Protein AF-A0A7X6PK19-F1 (afdb_monomer)

Secondary structure (DSSP, 8-state):
---GGGTT--HHHHH--EE-TTS-EE-S---GGG-EEPBB--TT-TTB-TTSBB--HHHHHHHHHHH-GGGS-HHHHHHHHTTPPPB--HHHHHH-GGGTT-TTPBEEEEEGGGSSEEEEEEGGGG-TTSTHHHHHHHTTHHHHHHHHHHHHHHHHTT-GGGTT-BHHHHHHHHHHHHSGGG----------PPP-

Sequence (196 aa):
MAIDVYRGIPEEEINARRTTSEGKTYTLNHPDELVVDMRYIGEEKSNANSQGWEKSRPNYFKEVYENHPEYFSTKNSMLIESGKSPMVDATFTEHFPQYKGYEGETLVHHHIGKDGQAVAVPQSIHKGHGEIHSVENELGITDNAREFSNNCKGICEKDASFIGKKSSEFKNEQKKRNCKCCRPTRKNGHLKRAVA

Solvent-accessible surface area (backbone atoms only — not comparable to full-atom values): 11137 Å² total; per-residue (Å²): 122,88,61,72,43,54,67,93,50,58,68,68,65,35,61,39,81,44,67,30,100,84,73,49,66,48,56,68,68,67,64,64,86,49,56,42,60,28,28,32,68,41,60,93,38,93,59,29,39,97,57,6,21,47,64,53,58,46,60,53,52,45,53,46,40,75,76,44,52,81,50,43,41,75,70,31,47,54,26,34,77,73,52,42,65,34,55,37,42,72,48,30,32,69,77,40,60,80,51,62,92,43,70,76,29,49,40,37,78,40,47,57,38,59,28,35,39,29,33,71,40,52,40,73,52,61,46,83,80,40,56,54,54,45,52,29,50,75,68,41,23,27,55,47,18,47,56,52,36,53,52,51,49,60,45,30,76,76,39,65,84,50,54,64,36,32,42,64,56,54,52,54,50,53,51,56,72,65,46,76,88,74,67,81,77,79,78,80,80,78,80,79,81,82,87,130

Mean predicted aligned error: 6.57 Å

Structure (mmCIF, N/CA/C/O backbone):
data_AF-A0A7X6PK19-F1
#
_entry.id   AF-A0A7X6PK19-F1
#
loop_
_atom_site.group_PDB
_atom_site.id
_atom_site.type_symbol
_atom_site.label_atom_id
_atom_site.label_alt_id
_atom_site.label_comp_id
_atom_site.label_asym_id
_atom_site.label_entity_id
_atom_site.label_seq_id
_atom_site.pdbx_PDB_ins_code
_atom_site.Cartn_x
_atom_site.Cartn_y
_atom_site.Cartn_z
_atom_site.occupancy
_atom_site.B_iso_or_equiv
_atom_site.auth_seq_id
_atom_site.auth_comp_id
_atom_site.auth_asym_id
_atom_site.auth_atom_id
_atom_site.pdbx_PDB_model_num
ATOM 1 N N . MET A 1 1 ? -8.887 -4.903 -12.340 1.00 54.88 1 MET A N 1
ATOM 2 C CA . MET A 1 1 ? -8.252 -5.119 -11.030 1.00 54.88 1 MET A CA 1
ATOM 3 C C . MET A 1 1 ? -7.293 -3.964 -10.828 1.00 54.88 1 MET A C 1
ATOM 5 O O . MET A 1 1 ? -6.515 -3.730 -11.749 1.00 54.88 1 MET A O 1
ATOM 9 N N . ALA A 1 2 ? -7.410 -3.197 -9.740 1.00 80.88 2 ALA A N 1
ATOM 10 C CA . ALA A 1 2 ? -6.480 -2.093 -9.485 1.00 80.88 2 ALA A CA 1
ATOM 11 C C . ALA A 1 2 ? -5.082 -2.594 -9.097 1.00 80.88 2 ALA A C 1
ATOM 13 O O . ALA A 1 2 ? -4.102 -1.892 -9.321 1.00 80.88 2 ALA A O 1
ATOM 14 N N . ILE A 1 3 ? -4.994 -3.818 -8.566 1.00 92.75 3 ILE A N 1
ATOM 15 C CA . ILE A 1 3 ? -3.749 -4.474 -8.163 1.00 92.75 3 ILE A CA 1
ATOM 16 C C . ILE A 1 3 ? -3.275 -5.410 -9.279 1.00 92.75 3 ILE A C 1
ATOM 18 O O . ILE A 1 3 ? -3.900 -6.426 -9.583 1.00 92.75 3 ILE A O 1
ATOM 22 N N . ASP A 1 4 ? -2.150 -5.072 -9.897 1.00 90.94 4 ASP A N 1
ATOM 23 C CA . ASP A 1 4 ? -1.659 -5.739 -11.105 1.00 90.94 4 ASP A CA 1
ATOM 24 C C . ASP A 1 4 ? -0.999 -7.093 -10.833 1.00 90.94 4 ASP A C 1
ATOM 26 O O . ASP A 1 4 ? -1.019 -7.997 -11.674 1.00 90.94 4 ASP A O 1
ATOM 30 N N . VAL A 1 5 ? -0.382 -7.239 -9.663 1.00 95.00 5 VAL A N 1
ATOM 31 C CA . VAL A 1 5 ? 0.401 -8.430 -9.305 1.00 95.00 5 VAL A CA 1
ATOM 32 C C . VAL A 1 5 ? -0.458 -9.628 -8.908 1.00 95.00 5 VAL A C 1
ATOM 34 O O . VAL A 1 5 ? 0.063 -10.733 -8.774 1.00 95.00 5 VAL A O 1
ATOM 37 N N . TYR A 1 6 ? -1.779 -9.452 -8.839 1.00 96.25 6 TYR A N 1
ATOM 38 C CA . TYR A 1 6 ? -2.751 -10.540 -8.686 1.00 96.25 6 TYR A CA 1
ATOM 39 C C . TYR A 1 6 ? -3.064 -11.262 -10.004 1.00 96.25 6 TYR A C 1
ATOM 41 O O . TYR A 1 6 ? -3.906 -12.157 -10.040 1.00 96.25 6 TYR A O 1
ATOM 49 N N . ARG A 1 7 ? -2.379 -10.922 -11.108 1.00 93.81 7 ARG A N 1
ATOM 50 C CA . ARG A 1 7 ? -2.528 -11.640 -12.381 1.00 93.81 7 ARG A CA 1
ATOM 51 C C . ARG A 1 7 ? -2.321 -13.151 -12.199 1.00 93.81 7 ARG A C 1
ATOM 53 O O . ARG A 1 7 ? -1.295 -13.596 -11.697 1.00 93.81 7 ARG A O 1
ATOM 60 N N . GLY A 1 8 ? -3.300 -13.939 -12.639 1.00 95.19 8 GLY A N 1
ATOM 61 C CA . GLY A 1 8 ? -3.243 -15.401 -12.560 1.00 95.19 8 GLY A CA 1
ATOM 62 C C . GLY A 1 8 ? -3.435 -15.988 -11.158 1.00 95.19 8 GLY A C 1
ATOM 63 O O . GLY A 1 8 ? -3.385 -17.207 -11.031 1.00 95.19 8 GLY A O 1
ATOM 64 N N . ILE A 1 9 ? -3.681 -15.163 -10.134 1.00 96.88 9 ILE A N 1
ATOM 65 C CA . ILE A 1 9 ? -4.027 -15.637 -8.793 1.00 96.88 9 ILE A CA 1
ATOM 66 C C . ILE A 1 9 ? -5.538 -15.893 -8.733 1.00 96.88 9 ILE A C 1
ATOM 68 O O . ILE A 1 9 ? -6.301 -15.015 -9.151 1.00 96.88 9 ILE A O 1
ATOM 72 N N . PRO A 1 10 ? -5.994 -17.061 -8.244 1.00 96.94 10 PRO A N 1
ATOM 73 C CA . PRO A 1 10 ? -7.419 -17.337 -8.106 1.00 96.94 10 PRO A CA 1
ATOM 74 C C . PRO A 1 10 ? -8.110 -16.340 -7.171 1.00 96.94 10 PRO A C 1
ATOM 76 O O . PRO A 1 10 ? -7.564 -15.944 -6.140 1.00 96.94 10 PRO A O 1
ATOM 79 N N . GLU A 1 11 ? -9.335 -15.943 -7.512 1.00 95.62 11 GLU A N 1
ATOM 80 C CA . GLU A 1 11 ? -10.100 -14.979 -6.718 1.00 95.62 11 GLU A CA 1
ATOM 81 C C . GLU A 1 11 ? -10.428 -15.527 -5.320 1.00 95.62 11 GLU A C 1
ATOM 83 O O . GLU A 1 11 ? -10.443 -14.767 -4.347 1.00 95.62 11 GLU A O 1
ATOM 88 N N . GLU A 1 12 ? -10.619 -16.843 -5.185 1.00 97.19 12 GLU A N 1
ATOM 89 C CA . GLU A 1 12 ? -10.786 -17.491 -3.885 1.00 97.19 12 GLU A CA 1
ATOM 90 C C . GLU A 1 12 ? -9.564 -17.311 -2.976 1.00 97.19 12 GLU A C 1
ATOM 92 O O . GLU A 1 12 ? -9.736 -17.109 -1.776 1.00 97.19 12 GLU A O 1
ATOM 97 N N . GLU A 1 13 ? -8.348 -17.291 -3.529 1.00 97.62 13 GLU A N 1
ATOM 98 C CA . GLU A 1 13 ? -7.120 -17.068 -2.761 1.00 97.62 13 GLU A CA 1
ATOM 99 C C . GLU A 1 13 ? -6.989 -15.603 -2.337 1.00 97.62 13 G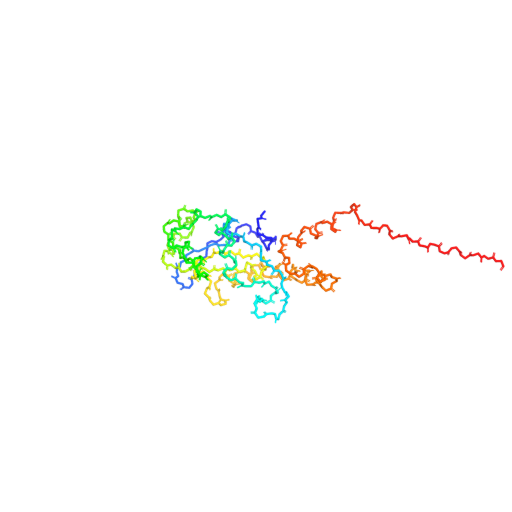LU A C 1
ATOM 101 O O . GLU A 1 13 ? -6.617 -15.309 -1.197 1.00 97.62 13 GLU A O 1
ATOM 106 N N . ILE A 1 14 ? -7.357 -14.661 -3.208 1.00 97.25 14 ILE A N 1
ATOM 107 C CA . ILE A 1 14 ? -7.363 -13.233 -2.861 1.00 97.25 14 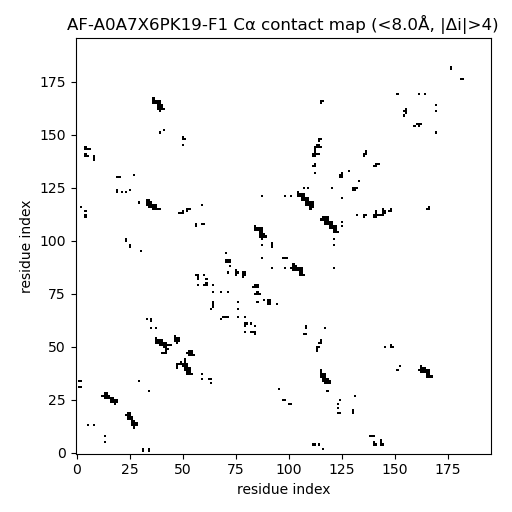ILE A CA 1
ATOM 108 C C . ILE A 1 14 ? -8.358 -12.954 -1.724 1.00 97.25 14 ILE A C 1
ATOM 110 O O . ILE A 1 14 ? -8.028 -12.268 -0.751 1.00 97.25 14 ILE A O 1
ATOM 114 N N . ASN A 1 15 ? -9.544 -13.562 -1.789 1.00 96.94 15 ASN A N 1
ATOM 115 C CA . ASN A 1 15 ? -10.603 -13.396 -0.793 1.00 96.94 15 ASN A CA 1
ATOM 116 C C . ASN A 1 15 ? -10.473 -14.316 0.432 1.00 96.94 15 ASN A C 1
ATOM 118 O O . ASN A 1 15 ? -11.226 -14.154 1.396 1.00 96.94 15 ASN A O 1
ATOM 122 N N . ALA A 1 16 ? -9.538 -15.272 0.429 1.00 97.50 16 ALA A N 1
ATOM 123 C CA . ALA A 1 16 ? -9.376 -16.210 1.530 1.00 97.50 16 ALA A CA 1
ATOM 124 C C . ALA A 1 16 ? -9.088 -15.471 2.846 1.00 97.50 16 ALA A C 1
ATOM 126 O O . ALA A 1 16 ? -8.175 -14.641 2.949 1.00 97.50 16 ALA A O 1
ATOM 127 N N . ARG A 1 17 ? -9.873 -15.805 3.875 1.00 96.94 17 ARG A N 1
ATOM 128 C CA . ARG A 1 17 ? -9.694 -15.272 5.225 1.00 96.94 17 ARG A CA 1
ATOM 129 C C . ARG A 1 17 ? -8.464 -15.896 5.862 1.00 96.94 17 ARG A C 1
ATOM 131 O O . ARG A 1 17 ? -8.338 -17.115 5.936 1.00 96.94 17 ARG A O 1
ATOM 138 N N . ARG A 1 18 ? -7.587 -15.040 6.363 1.00 95.75 18 ARG A N 1
ATOM 139 C CA . ARG A 1 18 ? -6.335 -15.401 7.025 1.00 95.75 18 ARG A CA 1
ATOM 140 C C . ARG A 1 18 ? -6.317 -14.821 8.420 1.00 95.75 18 ARG A C 1
ATOM 142 O O . ARG A 1 18 ? -7.077 -13.899 8.712 1.00 95.75 18 ARG A O 1
ATOM 149 N N . THR A 1 19 ? -5.453 -15.360 9.265 1.00 95.06 19 THR A N 1
ATOM 150 C CA . THR A 1 19 ? -5.338 -14.957 10.664 1.00 95.06 19 THR A CA 1
ATOM 151 C C . THR A 1 19 ? -3.897 -14.579 10.942 1.00 95.06 19 THR A C 1
ATOM 153 O O . THR A 1 19 ? -2.993 -15.341 10.610 1.00 95.06 19 THR A O 1
ATOM 156 N N . THR A 1 20 ? -3.689 -13.403 11.524 1.00 94.25 20 THR A N 1
ATOM 157 C CA . THR A 1 20 ? -2.373 -12.959 11.967 1.00 94.25 20 THR A CA 1
ATOM 158 C C . THR A 1 20 ? -1.906 -13.793 13.156 1.00 94.25 20 THR A C 1
ATOM 160 O O . THR A 1 20 ? -2.717 -14.399 13.862 1.00 94.25 20 THR A O 1
ATOM 163 N N . SER A 1 21 ? -0.613 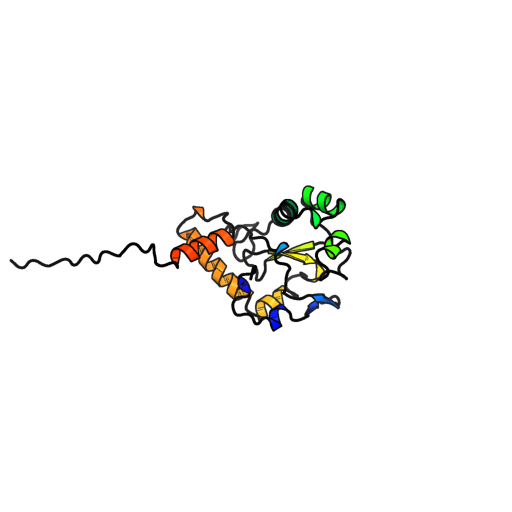-13.762 13.472 1.00 92.38 21 SER A N 1
ATOM 164 C CA . SER A 1 21 ? -0.087 -14.331 14.725 1.00 92.38 21 SER A CA 1
ATOM 165 C C . SER A 1 21 ? -0.745 -13.780 16.002 1.00 92.38 21 SER A C 1
ATOM 167 O O . SER A 1 21 ? -0.631 -14.392 17.060 1.00 92.38 21 SER A O 1
ATOM 169 N N . GLU A 1 22 ? -1.458 -12.654 15.917 1.00 91.19 22 GLU A N 1
ATOM 170 C CA . GLU A 1 22 ? -2.205 -12.026 17.017 1.00 91.19 22 GLU A CA 1
ATOM 171 C C . GLU A 1 22 ? -3.699 -12.401 17.026 1.00 91.19 22 GLU A C 1
ATOM 173 O O . GLU A 1 22 ? -4.476 -11.855 17.806 1.00 91.19 22 GLU A O 1
ATOM 178 N N . GLY A 1 23 ? -4.120 -13.332 16.164 1.00 92.75 23 GLY A N 1
ATOM 179 C CA . GLY A 1 23 ? -5.498 -13.824 16.106 1.00 92.75 23 GLY A CA 1
ATOM 180 C C . GLY A 1 23 ? -6.469 -12.913 15.350 1.00 92.75 23 GLY A C 1
ATOM 181 O O . GLY A 1 23 ? -7.668 -13.190 15.331 1.00 92.75 23 GLY A O 1
ATOM 182 N N . LYS A 1 24 ? -5.983 -11.840 14.713 1.00 94.44 24 LYS A N 1
ATOM 183 C CA . LYS A 1 24 ? -6.819 -10.919 13.930 1.00 94.44 24 LYS A CA 1
ATOM 184 C C . LYS A 1 24 ? -6.938 -11.385 12.493 1.00 94.44 24 LYS A C 1
ATOM 186 O O . LYS A 1 24 ? -6.007 -11.976 11.961 1.00 94.44 24 LYS A O 1
ATOM 191 N N . THR A 1 25 ? -8.066 -11.124 11.845 1.00 95.75 25 THR A N 1
ATOM 192 C CA . THR A 1 25 ? -8.321 -11.687 10.517 1.00 95.75 25 THR A CA 1
ATOM 193 C C . THR A 1 25 ? -8.245 -10.670 9.396 1.00 95.75 25 THR A C 1
ATOM 195 O O . THR A 1 25 ? -8.820 -9.595 9.523 1.00 95.75 25 THR A O 1
ATOM 198 N N . TYR A 1 26 ? -7.653 -11.061 8.272 1.00 96.94 26 TYR A N 1
ATOM 199 C CA . TYR A 1 26 ? -7.501 -10.227 7.080 1.00 96.94 26 TYR A CA 1
ATOM 200 C C . TYR A 1 26 ? -7.681 -11.039 5.789 1.00 96.94 26 TYR A C 1
ATOM 202 O O . TYR A 1 26 ? -7.796 -12.266 5.826 1.00 96.94 26 TYR A O 1
ATOM 210 N N . THR A 1 27 ? -7.710 -10.352 4.648 1.00 97.19 27 THR A N 1
ATOM 211 C CA . THR A 1 27 ? -7.654 -10.944 3.301 1.00 97.19 27 THR A CA 1
ATOM 212 C C . THR A 1 27 ? -6.636 -10.172 2.455 1.00 97.19 27 THR A C 1
ATOM 214 O O . THR A 1 27 ? -6.163 -9.117 2.886 1.00 97.19 27 THR A O 1
ATOM 217 N N . LEU A 1 28 ? -6.304 -10.679 1.265 1.00 97.25 28 LEU A N 1
ATOM 218 C CA . LEU A 1 28 ? -5.529 -9.926 0.271 1.00 97.25 28 LEU A CA 1
ATOM 219 C C . LEU A 1 28 ? -6.426 -9.039 -0.606 1.00 97.25 28 LEU A C 1
ATOM 221 O O . LEU A 1 28 ? -5.934 -8.304 -1.451 1.00 97.25 28 LEU A O 1
ATOM 225 N N . ASN A 1 29 ? -7.748 -9.082 -0.424 1.00 96.44 29 ASN A N 1
ATOM 226 C CA . ASN A 1 29 ? -8.664 -8.186 -1.114 1.00 96.44 29 ASN A CA 1
ATOM 227 C C . ASN A 1 29 ? -8.591 -6.785 -0.486 1.00 96.44 29 ASN A C 1
ATOM 229 O O . ASN A 1 29 ? -9.400 -6.401 0.364 1.00 96.44 29 ASN A O 1
ATOM 233 N N . HIS A 1 30 ? -7.535 -6.060 -0.838 1.00 96.44 30 HIS A N 1
ATOM 234 C CA . HIS A 1 30 ? -7.309 -4.703 -0.377 1.00 96.44 30 HIS A CA 1
ATOM 235 C C . HIS A 1 30 ? -8.260 -3.717 -1.070 1.00 96.44 30 HIS A C 1
ATOM 237 O O . HIS A 1 30 ? -8.572 -3.904 -2.243 1.00 96.44 30 HIS A O 1
ATOM 243 N N . PRO A 1 31 ? -8.697 -2.651 -0.375 1.00 96.00 31 PRO A N 1
ATOM 244 C CA . PRO A 1 31 ? -9.523 -1.620 -0.992 1.00 96.00 31 PRO A CA 1
ATOM 245 C C . PRO A 1 31 ? -8.715 -0.857 -2.048 1.00 96.00 31 PRO A C 1
ATOM 247 O O . PRO A 1 31 ? -7.649 -0.309 -1.743 1.00 96.00 31 PRO A O 1
ATOM 250 N N . ASP A 1 32 ? -9.236 -0.817 -3.274 1.00 95.81 32 ASP A N 1
ATOM 251 C CA . ASP A 1 32 ? -8.607 -0.165 -4.427 1.00 95.81 32 ASP A CA 1
ATOM 252 C C . ASP A 1 32 ? -8.318 1.325 -4.142 1.00 95.81 32 ASP A C 1
ATOM 254 O O . ASP A 1 32 ? -7.318 1.867 -4.606 1.00 95.81 32 ASP A O 1
ATOM 258 N N . GLU A 1 33 ? -9.141 1.973 -3.315 1.00 95.94 33 GLU A N 1
ATOM 259 C CA . GLU A 1 33 ? -9.038 3.384 -2.926 1.00 95.94 33 GLU A CA 1
ATOM 260 C C . GLU A 1 33 ? -7.818 3.694 -2.045 1.00 95.94 33 GLU A C 1
ATOM 262 O O . GLU A 1 33 ? -7.404 4.848 -1.935 1.00 95.94 33 GLU A O 1
ATOM 267 N N . LEU A 1 34 ? -7.231 2.677 -1.406 1.00 97.44 34 LEU A N 1
ATOM 268 C CA . LEU A 1 34 ? -5.992 2.821 -0.637 1.00 97.44 34 LEU A CA 1
ATOM 269 C C . LEU A 1 34 ? -4.753 2.444 -1.458 1.00 97.44 34 LEU A C 1
ATOM 271 O O . LEU A 1 34 ? -3.633 2.579 -0.955 1.00 97.44 34 LEU A O 1
ATOM 275 N N . VAL A 1 35 ? -4.913 1.964 -2.693 1.00 97.69 35 VAL A N 1
ATOM 276 C CA . VAL A 1 35 ? -3.784 1.563 -3.534 1.00 97.69 35 VAL A CA 1
ATOM 277 C C . VAL A 1 35 ? -3.136 2.797 -4.156 1.00 97.69 35 VAL A C 1
ATOM 279 O O . VAL A 1 35 ? -3.760 3.556 -4.891 1.00 97.69 35 VAL A O 1
ATOM 282 N N . VAL A 1 36 ? -1.843 2.974 -3.887 1.00 97.69 36 VAL A N 1
ATOM 283 C CA . VAL A 1 36 ? -1.023 4.058 -4.436 1.00 97.69 36 VAL A CA 1
ATOM 284 C C . VAL A 1 36 ? 0.107 3.479 -5.274 1.00 97.69 36 VAL A C 1
ATOM 286 O O . VAL A 1 36 ? 0.840 2.589 -4.836 1.00 97.69 36 VAL A O 1
ATOM 289 N N . ASP A 1 37 ? 0.288 4.034 -6.471 1.00 97.50 37 ASP A N 1
ATOM 290 C CA . ASP A 1 37 ? 1.424 3.719 -7.328 1.00 97.50 37 ASP A CA 1
ATOM 291 C C . ASP A 1 37 ? 2.676 4.481 -6.862 1.00 97.50 37 ASP A C 1
ATOM 293 O O . ASP A 1 37 ? 2.807 5.698 -7.030 1.00 97.50 37 ASP A O 1
ATOM 297 N N . MET A 1 38 ? 3.632 3.744 -6.311 1.00 97.44 38 MET A N 1
ATOM 298 C CA . MET A 1 38 ? 4.913 4.252 -5.835 1.00 97.44 38 MET A CA 1
ATOM 299 C C . MET A 1 38 ? 5.884 4.486 -6.998 1.00 97.44 38 MET A C 1
ATOM 301 O O . MET A 1 38 ? 5.766 3.904 -8.082 1.00 97.44 38 MET A O 1
ATOM 305 N N . ARG A 1 39 ? 6.873 5.359 -6.782 1.00 97.62 39 ARG A N 1
ATOM 306 C CA . ARG A 1 39 ? 7.868 5.715 -7.804 1.00 97.62 39 ARG A CA 1
ATOM 307 C C . ARG A 1 39 ? 8.984 4.683 -7.875 1.00 97.62 39 ARG A C 1
ATOM 309 O O . ARG A 1 39 ? 9.506 4.273 -6.841 1.00 97.62 39 ARG A O 1
ATOM 316 N N . TYR A 1 40 ? 9.413 4.323 -9.079 1.00 97.75 40 TYR A N 1
ATOM 317 C CA . TYR A 1 40 ? 10.631 3.539 -9.264 1.00 97.75 40 TYR A CA 1
ATOM 318 C C . TYR A 1 40 ? 11.849 4.453 -9.140 1.00 97.75 40 TYR A C 1
ATOM 320 O O . TYR A 1 40 ? 11.995 5.404 -9.905 1.00 97.75 40 TYR A O 1
ATOM 328 N N . ILE A 1 41 ? 12.742 4.177 -8.198 1.00 96.62 41 ILE A N 1
ATOM 329 C CA . ILE A 1 41 ? 13.944 4.990 -7.941 1.00 96.62 41 ILE A CA 1
ATOM 330 C C . ILE A 1 41 ? 15.250 4.201 -8.113 1.00 96.62 41 ILE A C 1
ATOM 332 O O . ILE A 1 41 ? 16.340 4.764 -7.983 1.00 96.62 41 ILE A O 1
ATOM 336 N N . GLY A 1 42 ? 15.134 2.916 -8.457 1.00 94.38 42 GLY A N 1
ATOM 337 C CA . GLY A 1 42 ? 16.245 1.991 -8.641 1.00 94.38 42 GLY A CA 1
ATOM 338 C C . GLY A 1 42 ? 16.549 1.168 -7.391 1.00 94.38 42 GLY A C 1
ATOM 339 O O . GLY A 1 42 ? 16.298 1.589 -6.262 1.00 94.38 42 GLY A O 1
ATOM 340 N N . GLU A 1 43 ? 17.094 -0.025 -7.615 1.00 91.56 43 GLU A N 1
ATOM 341 C CA . GLU A 1 43 ? 17.611 -0.910 -6.566 1.00 91.56 43 GLU A CA 1
ATOM 342 C C . GLU A 1 43 ? 18.788 -0.254 -5.816 1.00 91.56 43 GLU A C 1
ATOM 344 O O . GLU A 1 43 ? 19.398 0.708 -6.292 1.00 91.56 43 GLU A O 1
ATOM 349 N N . GLU A 1 44 ? 19.099 -0.768 -4.624 1.00 87.50 44 GLU A N 1
ATOM 350 C CA . GLU A 1 44 ? 20.218 -0.315 -3.775 1.00 87.50 44 GLU A CA 1
ATOM 351 C C . GLU A 1 44 ? 20.134 1.144 -3.278 1.00 87.50 44 GLU A C 1
ATOM 353 O O . GLU A 1 44 ? 21.070 1.664 -2.666 1.00 87.50 44 GLU A O 1
ATOM 358 N N . LYS A 1 45 ? 19.008 1.839 -3.491 1.00 89.62 45 LYS A N 1
ATOM 359 C CA . LYS A 1 45 ? 18.759 3.149 -2.871 1.00 89.62 45 LYS A CA 1
ATOM 360 C C . LYS A 1 45 ? 18.278 2.977 -1.433 1.00 89.62 45 LYS A C 1
ATOM 362 O O . LYS A 1 45 ? 17.433 2.137 -1.135 1.00 89.62 45 LYS A O 1
ATOM 367 N N . SER A 1 46 ? 18.757 3.831 -0.529 1.00 87.69 46 SER A N 1
ATOM 368 C CA . SER A 1 46 ? 18.400 3.775 0.898 1.00 87.69 46 SER A CA 1
ATOM 369 C C . SER A 1 46 ? 16.897 3.950 1.154 1.00 87.69 46 SER A C 1
ATOM 371 O O . SER A 1 46 ? 16.357 3.371 2.100 1.00 87.69 46 SER A O 1
ATOM 373 N N . ASN A 1 47 ? 16.208 4.695 0.286 1.00 92.12 47 ASN A N 1
ATOM 374 C CA . ASN A 1 47 ? 14.763 4.916 0.285 1.00 92.12 47 ASN A CA 1
ATOM 375 C C . ASN A 1 47 ? 13.999 4.013 -0.700 1.00 92.12 47 ASN A C 1
ATOM 377 O O . ASN A 1 47 ? 12.820 4.271 -0.940 1.00 92.12 47 ASN A O 1
ATOM 381 N N . ALA A 1 48 ? 14.628 2.965 -1.241 1.00 95.75 48 ALA A N 1
ATOM 382 C CA . ALA A 1 48 ? 13.957 1.942 -2.036 1.00 95.75 48 ALA A CA 1
ATOM 383 C C . ALA A 1 48 ? 13.657 0.689 -1.205 1.00 95.75 48 ALA A C 1
ATOM 385 O O . ALA A 1 48 ? 14.314 0.400 -0.193 1.00 95.75 48 ALA A O 1
ATOM 386 N N . ASN A 1 49 ? 12.647 -0.056 -1.644 1.00 94.25 49 ASN A N 1
ATOM 387 C CA . ASN A 1 49 ? 12.461 -1.456 -1.300 1.00 94.25 49 ASN A CA 1
ATOM 388 C C . ASN A 1 49 ? 13.412 -2.343 -2.135 1.00 94.25 49 ASN A C 1
ATOM 390 O O . ASN A 1 49 ? 14.146 -1.862 -2.999 1.00 94.25 49 ASN A O 1
ATOM 394 N N . SER A 1 50 ? 13.395 -3.656 -1.894 1.00 93.44 50 SER A N 1
ATOM 395 C CA . SER A 1 50 ? 14.303 -4.602 -2.564 1.00 93.44 50 SER A CA 1
ATOM 396 C C . SER A 1 50 ? 14.086 -4.741 -4.076 1.00 93.44 50 SER A C 1
ATOM 398 O O . SER A 1 50 ? 14.879 -5.404 -4.728 1.00 93.44 50 SER A O 1
ATOM 400 N N . GLN A 1 51 ? 12.996 -4.197 -4.620 1.00 96.12 51 GLN A N 1
ATOM 401 C CA . GLN A 1 51 ? 12.681 -4.218 -6.050 1.00 96.12 51 GLN A CA 1
ATOM 402 C C . GLN A 1 51 ? 12.819 -2.827 -6.701 1.00 96.12 51 GLN A C 1
ATOM 404 O O . GLN A 1 51 ? 12.442 -2.643 -7.853 1.00 96.12 51 GLN A O 1
ATOM 409 N N . GLY A 1 52 ? 13.360 -1.839 -5.977 1.00 97.12 52 GLY A N 1
ATOM 410 C CA . GLY A 1 52 ? 13.671 -0.514 -6.516 1.00 97.12 52 GLY A CA 1
ATOM 411 C C . GLY A 1 52 ? 12.553 0.530 -6.423 1.00 97.12 52 GLY A C 1
ATOM 412 O O . GLY A 1 52 ? 12.704 1.622 -6.976 1.00 97.12 52 GLY A O 1
ATOM 413 N N . TRP A 1 53 ? 11.456 0.240 -5.719 1.00 97.94 53 TRP A N 1
ATOM 414 C CA . TRP A 1 53 ? 10.345 1.178 -5.515 1.00 97.94 53 TRP A CA 1
ATOM 415 C C . TRP A 1 53 ? 10.522 2.007 -4.245 1.00 97.94 53 TRP A C 1
ATOM 417 O O . TRP A 1 53 ? 10.972 1.498 -3.222 1.00 97.94 53 TRP A O 1
ATOM 427 N N . GLU A 1 54 ? 10.151 3.283 -4.294 1.00 97.50 54 GLU A N 1
ATOM 428 C CA . GLU A 1 54 ? 10.189 4.202 -3.157 1.00 97.50 54 GLU A CA 1
ATOM 429 C C . GLU A 1 54 ? 9.372 3.665 -1.965 1.00 97.50 54 GLU A C 1
ATOM 431 O O . GLU A 1 54 ? 8.175 3.435 -2.098 1.00 97.50 54 GLU A O 1
ATOM 436 N N . LYS A 1 55 ? 9.998 3.548 -0.783 1.00 95.44 55 LYS A N 1
ATOM 437 C CA . LYS A 1 55 ? 9.359 3.103 0.482 1.00 95.44 55 LYS A CA 1
ATOM 438 C C . LYS A 1 55 ? 8.966 4.256 1.419 1.00 95.44 55 LYS A C 1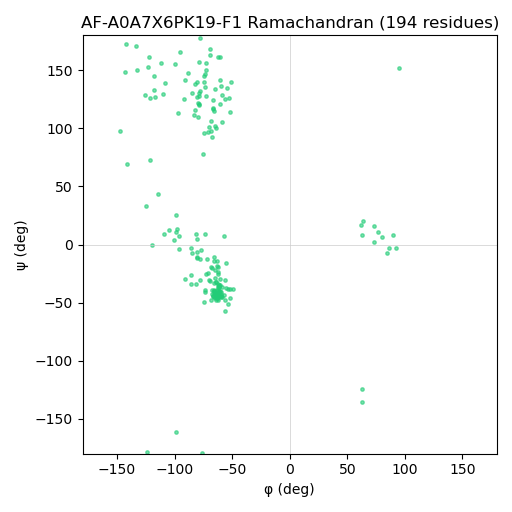
ATOM 440 O O . LYS A 1 55 ? 8.975 4.137 2.649 1.00 95.44 55 LYS A O 1
ATOM 445 N N . SER A 1 56 ? 8.740 5.441 0.853 1.00 96.00 56 SER A N 1
ATOM 446 C CA . SER A 1 56 ? 8.474 6.657 1.623 1.00 96.00 56 SER A CA 1
ATOM 447 C C . SER A 1 56 ? 7.057 6.635 2.190 1.00 96.00 56 SER A C 1
ATOM 449 O O . SER A 1 56 ? 6.093 7.043 1.546 1.00 96.00 56 SER A O 1
ATOM 451 N N . ARG A 1 57 ? 6.948 6.194 3.445 1.00 96.31 57 ARG A N 1
ATOM 452 C CA . ARG A 1 57 ? 5.698 6.211 4.211 1.00 96.31 57 ARG A CA 1
ATOM 453 C C . ARG A 1 57 ? 5.015 7.592 4.234 1.00 96.31 57 ARG A C 1
ATOM 455 O O . ARG A 1 57 ? 3.802 7.622 4.039 1.00 96.31 57 ARG A O 1
ATOM 462 N N . PRO A 1 58 ? 5.715 8.725 4.473 1.00 97.50 58 PRO A N 1
ATOM 463 C CA . PRO A 1 58 ? 5.065 10.034 4.433 1.00 97.50 58 PRO A CA 1
ATOM 464 C C . PRO A 1 58 ? 4.485 10.364 3.056 1.00 97.50 58 PRO A C 1
ATOM 466 O O . PRO A 1 58 ? 3.378 10.883 2.990 1.00 97.50 58 PRO A O 1
ATOM 469 N N . ASN A 1 59 ? 5.189 10.023 1.969 1.00 96.88 59 ASN A N 1
ATOM 470 C CA . ASN A 1 59 ? 4.698 10.285 0.613 1.00 96.88 59 ASN A CA 1
ATOM 471 C C . ASN A 1 59 ? 3.446 9.459 0.307 1.00 96.88 59 ASN A C 1
ATOM 473 O O . ASN A 1 59 ? 2.489 10.006 -0.226 1.00 96.88 59 ASN A O 1
ATOM 477 N N . TYR A 1 60 ? 3.432 8.184 0.711 1.00 98.38 60 TYR A N 1
ATOM 478 C CA . TYR A 1 60 ? 2.261 7.320 0.576 1.00 98.38 60 TYR A CA 1
ATOM 479 C C . TYR A 1 60 ? 1.026 7.924 1.270 1.00 98.38 60 TYR A C 1
ATOM 481 O O . TYR A 1 60 ? 0.018 8.174 0.619 1.00 98.38 60 TYR A O 1
ATOM 489 N N . PHE A 1 61 ? 1.101 8.221 2.575 1.00 98.62 61 PHE A N 1
ATOM 490 C CA . PHE A 1 61 ? -0.076 8.716 3.305 1.00 98.62 61 PHE A CA 1
ATOM 491 C C . PHE A 1 61 ? -0.493 10.123 2.889 1.00 98.62 61 PHE A C 1
ATOM 493 O O . PHE A 1 61 ? -1.683 10.424 2.907 1.00 98.62 61 PHE A O 1
ATOM 500 N N . LYS A 1 62 ? 0.463 10.971 2.494 1.00 98.19 62 LYS A N 1
ATOM 501 C CA . LYS A 1 62 ? 0.152 12.279 1.922 1.00 98.19 62 LYS A CA 1
ATOM 502 C C . LYS A 1 62 ? -0.670 12.133 0.642 1.00 98.19 62 LYS A C 1
ATOM 504 O O . LYS A 1 62 ? -1.663 12.829 0.500 1.00 98.19 62 LYS A O 1
ATOM 509 N N . GLU A 1 63 ? -0.301 11.209 -0.242 1.00 97.88 63 GLU A N 1
ATOM 510 C CA . GLU A 1 63 ? -1.046 10.972 -1.480 1.00 97.88 63 GLU A CA 1
ATOM 511 C C . GLU A 1 63 ? -2.459 10.430 -1.220 1.00 97.88 63 GLU A C 1
ATOM 513 O O . GLU A 1 63 ? -3.413 10.917 -1.822 1.00 97.88 63 GLU A O 1
ATOM 518 N N . VAL A 1 64 ? -2.622 9.479 -0.291 1.00 98.25 64 VAL A N 1
ATOM 519 C CA . VAL A 1 64 ? -3.966 8.999 0.086 1.00 98.25 64 VAL A CA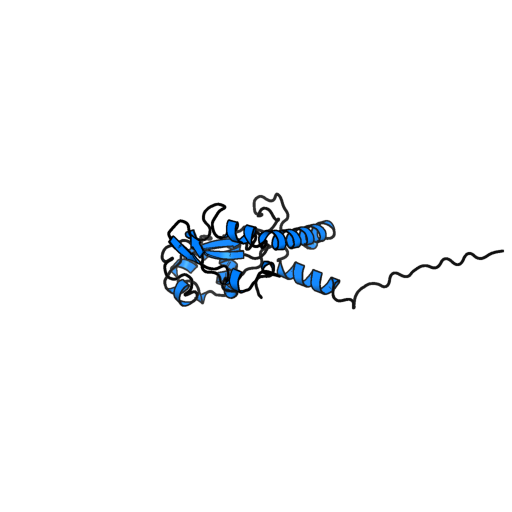 1
ATOM 520 C C . VAL A 1 64 ? -4.806 10.143 0.662 1.00 98.25 64 VAL A C 1
ATOM 522 O O . VAL A 1 64 ? -5.955 10.301 0.272 1.00 98.25 64 VAL A O 1
ATOM 525 N N . TYR A 1 65 ? -4.237 10.972 1.541 1.00 98.38 65 TYR A N 1
ATOM 526 C CA . TYR A 1 65 ? -4.940 12.108 2.147 1.00 98.38 65 TYR A CA 1
ATOM 527 C C . TYR A 1 65 ? -5.317 13.201 1.141 1.00 98.38 65 TYR A C 1
ATOM 529 O O . TYR A 1 65 ? -6.404 13.759 1.230 1.00 98.38 65 TYR A O 1
ATOM 537 N N . GLU A 1 66 ? -4.446 13.506 0.177 1.00 97.88 66 GLU A N 1
ATOM 538 C CA . GLU A 1 66 ? -4.730 14.497 -0.867 1.00 97.88 66 GLU A CA 1
ATOM 539 C C . GLU A 1 66 ? -5.869 14.051 -1.796 1.00 97.88 66 GLU A C 1
ATOM 541 O O . GLU A 1 66 ? -6.636 14.894 -2.260 1.00 97.88 66 GLU A O 1
ATOM 546 N N . ASN A 1 67 ? -5.998 12.743 -2.044 1.00 97.31 67 ASN A N 1
ATOM 547 C CA . ASN A 1 67 ? -7.057 12.188 -2.889 1.00 97.31 67 ASN A CA 1
ATOM 548 C C . ASN A 1 67 ? -8.361 11.913 -2.124 1.00 97.31 67 ASN A C 1
ATOM 550 O O . ASN A 1 67 ? -9.437 12.059 -2.699 1.00 97.31 67 ASN A O 1
ATOM 554 N N . HIS A 1 68 ? -8.255 11.521 -0.852 1.00 97.88 68 HIS A N 1
ATOM 555 C CA . HIS A 1 68 ? -9.368 11.074 -0.015 1.00 97.88 68 HIS A CA 1
ATOM 556 C C . HIS A 1 68 ? -9.235 11.575 1.432 1.00 97.88 68 HIS A C 1
ATOM 558 O O . HIS A 1 68 ? -8.975 10.791 2.358 1.00 97.88 68 HIS A O 1
ATOM 564 N N . PRO A 1 69 ? -9.381 12.889 1.669 1.00 98.12 69 PRO A N 1
ATOM 565 C CA . PRO A 1 69 ? -9.293 13.443 3.016 1.00 98.12 69 PRO A CA 1
ATOM 566 C C . PRO A 1 69 ? -10.388 12.902 3.952 1.00 98.12 69 PRO A C 1
ATOM 568 O O . PRO A 1 69 ? -10.172 12.843 5.161 1.00 98.12 69 PRO A O 1
ATOM 571 N N . GLU A 1 70 ? -11.534 12.469 3.415 1.00 98.44 70 GLU A N 1
ATOM 572 C CA . GLU A 1 70 ? -12.677 11.932 4.162 1.00 98.44 70 GLU A CA 1
ATOM 573 C C . GLU A 1 70 ? -12.366 10.648 4.942 1.00 98.44 70 GLU A C 1
ATOM 575 O O . GLU A 1 70 ? -12.996 10.386 5.963 1.00 98.44 70 GLU A O 1
ATOM 580 N N . TYR A 1 71 ? -11.345 9.884 4.541 1.00 98.56 71 TYR A N 1
ATOM 581 C CA . TYR A 1 71 ? -10.952 8.651 5.233 1.00 98.56 71 TYR A CA 1
ATOM 582 C C . TYR A 1 71 ? -10.287 8.895 6.590 1.00 98.56 71 TYR A C 1
ATOM 584 O O . TYR A 1 71 ? -10.082 7.955 7.365 1.00 98.56 71 TYR A O 1
ATOM 592 N N . PHE A 1 72 ? -9.910 10.140 6.885 1.00 98.62 72 PHE A N 1
ATOM 593 C CA . PHE A 1 72 ? -9.086 10.477 8.033 1.00 98.62 72 PHE A CA 1
ATOM 594 C C . PHE A 1 72 ? -9.801 11.466 8.952 1.00 98.62 72 PHE A C 1
ATOM 596 O O . PHE A 1 72 ? -10.202 12.557 8.553 1.00 98.62 72 PHE A O 1
ATOM 603 N N . SER A 1 73 ? -9.911 11.106 10.232 1.00 98.69 73 SER A N 1
ATOM 604 C CA . SER A 1 73 ? -10.332 12.048 11.268 1.00 98.69 73 SER A CA 1
ATOM 605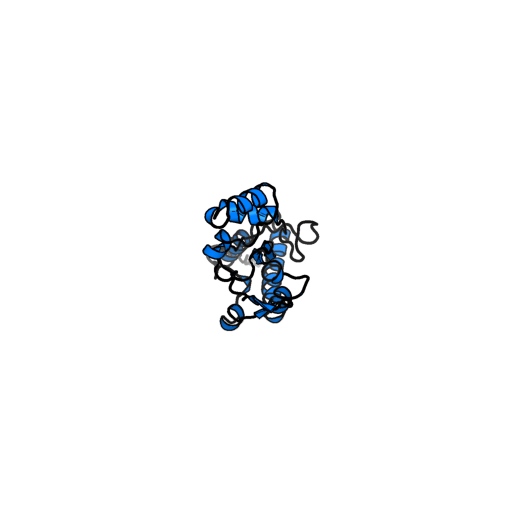 C C . SER A 1 73 ? -9.357 13.225 11.371 1.00 98.69 73 SER A C 1
ATOM 607 O O . SER A 1 73 ? -8.185 13.101 11.019 1.00 98.69 73 SER A O 1
ATOM 609 N N . THR A 1 74 ? -9.781 14.336 11.984 1.00 98.56 74 THR A N 1
ATOM 610 C CA . THR A 1 74 ? -8.902 15.491 12.254 1.00 98.56 74 THR A CA 1
ATOM 611 C C . THR A 1 74 ? -7.578 15.088 12.916 1.00 98.56 74 THR A C 1
ATOM 613 O O . THR A 1 74 ? -6.524 15.633 12.593 1.00 98.56 74 THR A O 1
ATOM 616 N N . LYS A 1 75 ? -7.610 14.104 13.828 1.00 98.50 75 LYS A N 1
ATOM 617 C CA . LYS A 1 75 ? -6.406 13.593 14.496 1.00 98.50 75 LYS A CA 1
ATOM 618 C C . LYS A 1 75 ? -5.472 12.899 13.503 1.00 98.50 75 LYS A C 1
ATOM 620 O O . LYS A 1 75 ? -4.266 13.135 13.542 1.00 98.50 75 LYS A O 1
ATOM 625 N N . ASN A 1 76 ? -6.014 12.051 12.633 1.00 98.69 76 ASN A N 1
ATOM 626 C CA . ASN A 1 76 ? -5.239 11.384 11.594 1.00 98.69 76 ASN A CA 1
ATOM 627 C C . ASN A 1 76 ? -4.695 12.377 10.561 1.00 98.69 76 ASN A C 1
ATOM 629 O O . ASN A 1 76 ? -3.523 12.268 10.209 1.00 98.69 76 ASN A O 1
ATOM 633 N N . SER A 1 77 ? -5.467 13.390 10.164 1.00 98.62 77 SER A N 1
ATOM 634 C CA . SER A 1 77 ? -4.995 14.467 9.285 1.00 98.62 77 SER A CA 1
ATOM 635 C C . SER A 1 77 ? -3.767 15.173 9.866 1.00 98.62 77 SER A C 1
ATOM 637 O O . SER A 1 77 ? -2.740 15.271 9.200 1.00 98.62 77 SER A O 1
ATOM 639 N N . MET A 1 78 ? -3.798 15.548 11.152 1.00 98.50 78 MET A N 1
ATOM 640 C CA . MET A 1 78 ? -2.643 16.152 11.837 1.00 98.50 78 MET A CA 1
ATOM 641 C C . MET A 1 78 ? -1.421 15.217 11.895 1.00 98.50 78 MET A C 1
ATOM 643 O O . MET A 1 78 ? -0.270 15.660 11.802 1.00 98.50 78 MET A O 1
ATOM 647 N N . LEU A 1 79 ? -1.639 13.907 12.061 1.00 98.62 79 LEU A N 1
ATOM 648 C CA . LEU A 1 79 ? -0.555 12.924 12.000 1.00 98.62 79 LEU A CA 1
ATOM 649 C C . LEU A 1 79 ? 0.067 12.900 10.601 1.00 98.62 79 LEU A C 1
ATOM 651 O O . LEU A 1 79 ? 1.286 13.003 10.495 1.00 98.62 79 LEU A O 1
ATOM 655 N N . ILE A 1 80 ? -0.742 12.840 9.546 1.00 98.44 80 ILE A N 1
ATOM 656 C CA . ILE A 1 80 ? -0.267 12.800 8.157 1.00 98.44 80 ILE A CA 1
ATOM 657 C C . ILE A 1 80 ? 0.481 14.088 7.792 1.00 98.44 80 ILE A C 1
ATOM 659 O O . ILE A 1 80 ? 1.591 14.017 7.264 1.00 98.44 80 ILE A O 1
ATOM 663 N N . GLU A 1 81 ? -0.060 15.256 8.144 1.00 97.62 81 GLU A N 1
ATOM 664 C CA . GLU A 1 81 ? 0.566 16.565 7.901 1.00 97.62 81 GLU A CA 1
ATOM 665 C C . GLU A 1 81 ? 1.915 16.713 8.618 1.00 97.62 81 GLU A C 1
ATOM 667 O O . GLU A 1 81 ? 2.858 17.286 8.073 1.00 97.62 81 GLU A O 1
ATOM 672 N N . SER A 1 82 ? 2.053 16.125 9.812 1.00 97.56 82 SER A N 1
ATOM 673 C CA . SER A 1 82 ? 3.332 16.048 10.536 1.00 97.56 82 SER A CA 1
ATOM 674 C C . SER A 1 82 ? 4.247 14.909 10.060 1.00 97.56 82 SER A C 1
ATOM 676 O O . SER A 1 82 ? 5.266 14.610 10.688 1.00 97.56 82 SER A O 1
ATOM 678 N N . GLY A 1 83 ? 3.893 14.254 8.953 1.00 97.12 83 GLY A N 1
ATOM 679 C CA . GLY A 1 83 ? 4.654 13.177 8.339 1.00 97.12 83 GLY A CA 1
ATOM 680 C C . GLY A 1 83 ? 4.594 11.859 9.107 1.00 97.12 83 GLY A C 1
ATOM 681 O O . GLY A 1 83 ? 5.428 10.993 8.857 1.00 97.12 83 GLY A O 1
ATOM 682 N N . LYS A 1 84 ? 3.655 11.662 10.035 1.00 98.06 84 LYS A N 1
ATOM 683 C CA . LYS A 1 84 ? 3.454 10.434 10.830 1.00 98.06 84 LYS A CA 1
ATOM 684 C C . LYS A 1 84 ? 2.390 9.525 10.208 1.00 98.06 84 LYS A C 1
ATOM 686 O O . LYS A 1 84 ? 1.686 9.911 9.284 1.00 98.06 84 LYS A O 1
ATOM 691 N N . SER A 1 85 ? 2.336 8.277 10.669 1.00 98.00 85 SER A N 1
ATOM 692 C CA . SER A 1 85 ? 1.274 7.352 10.267 1.00 98.00 85 SER A CA 1
ATOM 693 C C . SER A 1 85 ? -0.041 7.712 10.956 1.00 98.00 85 SER A C 1
ATOM 695 O O . SER A 1 85 ? -0.011 7.990 12.158 1.00 98.00 85 SER A O 1
ATOM 697 N N . PRO A 1 86 ? -1.175 7.634 10.245 1.00 98.44 86 PRO A N 1
ATOM 698 C CA . PRO A 1 86 ? -2.488 7.632 10.868 1.00 98.44 86 PRO A CA 1
ATOM 699 C C . PRO A 1 86 ? -2.731 6.326 11.640 1.00 98.44 86 PRO A C 1
ATOM 701 O O . PRO A 1 86 ? -1.977 5.353 11.530 1.00 98.44 86 PRO A O 1
ATOM 704 N N . MET A 1 87 ? -3.790 6.311 12.440 1.00 98.69 87 MET A N 1
ATOM 705 C CA . MET A 1 87 ? -4.244 5.156 13.211 1.00 98.69 87 MET A CA 1
ATOM 706 C C . MET A 1 87 ? -5.574 4.638 12.665 1.00 98.69 87 MET A C 1
ATOM 708 O O . MET A 1 87 ? -6.353 5.396 12.092 1.00 98.69 87 MET A O 1
ATOM 712 N N . VAL A 1 88 ? -5.866 3.365 12.903 1.00 98.69 88 VAL A N 1
ATOM 713 C CA . VAL A 1 88 ? -7.205 2.810 12.712 1.00 98.69 88 VAL A CA 1
ATOM 714 C C . VAL A 1 88 ? -8.119 3.422 13.777 1.00 98.69 88 VAL A C 1
ATOM 716 O O . VAL A 1 88 ? -8.015 3.094 14.961 1.00 98.69 88 VAL A O 1
ATOM 719 N N . ASP A 1 89 ? -8.988 4.340 13.370 1.00 98.62 89 ASP A N 1
ATOM 720 C CA . ASP A 1 89 ? -10.009 4.957 14.216 1.00 98.62 89 ASP A CA 1
ATOM 721 C C . ASP A 1 89 ? -11.413 4.767 13.625 1.00 98.62 89 ASP A C 1
ATOM 723 O O . ASP A 1 89 ? -11.586 4.090 12.611 1.00 98.62 89 ASP A O 1
ATOM 727 N N . ALA A 1 90 ? -12.428 5.320 14.292 1.00 98.38 90 ALA A N 1
ATOM 728 C CA . ALA A 1 90 ? -13.819 5.162 13.878 1.00 98.38 90 ALA A CA 1
ATOM 729 C C . ALA A 1 90 ? -14.099 5.749 12.485 1.00 98.38 90 ALA A C 1
ATOM 731 O O . ALA A 1 90 ? -14.839 5.139 11.723 1.00 98.38 90 ALA A O 1
ATOM 732 N N . THR A 1 91 ? -13.486 6.886 12.136 1.00 98.62 91 THR A N 1
ATOM 733 C CA . THR A 1 91 ? -13.619 7.477 10.795 1.00 98.62 91 THR A CA 1
ATOM 734 C C . THR A 1 91 ? -13.036 6.539 9.747 1.00 98.62 91 THR A C 1
ATOM 736 O O . THR A 1 91 ? -13.681 6.237 8.749 1.00 98.62 91 THR A O 1
ATOM 739 N N . PHE A 1 92 ? -11.845 5.996 10.000 1.00 98.62 92 PHE A N 1
ATOM 740 C CA . PHE A 1 92 ? -11.224 5.075 9.059 1.00 98.62 92 PHE A CA 1
ATOM 741 C C . PHE A 1 92 ? -12.037 3.779 8.884 1.00 98.62 92 PHE A C 1
ATOM 743 O O . PHE A 1 92 ? -12.221 3.317 7.761 1.00 98.62 92 PHE A O 1
ATOM 750 N N . THR A 1 93 ? -12.567 3.193 9.965 1.00 98.25 93 THR A N 1
ATOM 751 C CA . THR A 1 93 ? -13.362 1.948 9.887 1.00 98.25 93 THR A CA 1
ATOM 752 C C . THR A 1 93 ? -14.801 2.147 9.405 1.00 98.25 93 THR A C 1
ATOM 754 O O . THR A 1 93 ? -15.464 1.165 9.058 1.00 98.25 93 THR A O 1
ATOM 757 N N . GLU A 1 94 ? -15.293 3.386 9.351 1.00 98.19 94 GLU A N 1
ATOM 758 C CA . GLU A 1 94 ? -16.540 3.740 8.667 1.00 98.19 94 GLU A CA 1
ATOM 759 C C . GLU A 1 94 ? -16.398 3.566 7.149 1.00 98.19 94 GLU A C 1
ATOM 761 O O . GLU A 1 94 ? -17.268 2.966 6.518 1.00 98.19 94 GLU A O 1
ATOM 766 N N . HIS A 1 95 ? -15.262 3.993 6.590 1.00 98.38 95 HIS A N 1
ATOM 767 C CA . HIS A 1 95 ? -14.942 3.827 5.170 1.00 98.38 95 HIS A CA 1
ATOM 768 C C . HIS A 1 95 ? -14.387 2.437 4.833 1.00 98.38 95 HIS A C 1
ATOM 770 O O . HIS A 1 95 ? -14.688 1.893 3.773 1.00 98.38 95 HIS A O 1
ATOM 776 N N . PHE A 1 96 ? -13.626 1.831 5.750 1.00 98.12 96 PHE A N 1
ATOM 777 C CA . PHE A 1 96 ? -12.985 0.527 5.560 1.00 98.12 96 PHE A CA 1
ATOM 778 C C . PHE A 1 96 ? -13.429 -0.480 6.631 1.00 98.12 96 PHE A C 1
ATOM 780 O O . PHE A 1 96 ? -12.655 -0.833 7.534 1.00 98.12 96 PHE A O 1
ATOM 787 N N . PRO A 1 97 ? -14.680 -0.976 6.558 1.00 97.38 97 PRO A N 1
ATOM 788 C CA . PRO A 1 97 ? -15.248 -1.860 7.572 1.00 97.38 97 PRO A CA 1
ATOM 789 C C . PRO A 1 97 ? -14.509 -3.197 7.713 1.00 97.38 97 PRO A C 1
ATOM 791 O O . PRO A 1 97 ? -14.622 -3.835 8.760 1.00 97.38 97 PRO A O 1
ATOM 794 N N . GLN A 1 98 ? -13.720 -3.613 6.716 1.00 96.50 98 GLN A N 1
ATOM 795 C CA . GLN A 1 98 ? -12.848 -4.788 6.799 1.00 96.50 98 GLN A CA 1
ATOM 796 C C . GLN A 1 98 ? -11.755 -4.663 7.871 1.00 96.50 98 GLN A C 1
ATOM 798 O O . GLN A 1 98 ? -11.203 -5.677 8.292 1.00 96.50 98 GLN A O 1
ATOM 803 N N . TYR A 1 99 ? -11.457 -3.446 8.336 1.00 97.44 99 TYR A N 1
ATOM 804 C CA . TYR A 1 99 ? -10.480 -3.190 9.394 1.00 97.44 99 TYR A CA 1
ATOM 805 C C . TYR A 1 99 ? -11.112 -2.989 10.780 1.00 97.44 99 TYR A C 1
ATOM 807 O O . TYR A 1 99 ? -10.412 -2.629 11.728 1.00 97.44 99 TYR A O 1
ATOM 815 N N . LYS A 1 100 ? -12.411 -3.272 10.945 1.00 96.31 100 LYS A N 1
ATOM 816 C CA . LYS A 1 100 ? -13.026 -3.369 12.278 1.00 96.31 100 LYS A CA 1
ATOM 817 C C . LYS A 1 100 ? -12.352 -4.471 13.104 1.00 96.31 100 LYS A C 1
ATOM 819 O O . LYS A 1 100 ? -12.098 -5.563 12.598 1.00 96.31 100 LYS A O 1
ATOM 824 N N . GLY A 1 101 ? -12.066 -4.196 14.375 1.00 95.69 101 GLY A N 1
ATOM 825 C CA . GLY A 1 101 ? -11.268 -5.063 15.258 1.00 95.69 101 GLY A CA 1
ATOM 826 C C . GLY A 1 101 ? -9.765 -4.737 15.277 1.00 95.69 101 GLY A C 1
ATOM 827 O O . GLY A 1 101 ? -8.997 -5.342 16.036 1.00 95.69 101 GLY A O 1
ATOM 828 N N . TYR A 1 102 ? -9.328 -3.773 14.464 1.00 97.75 102 TYR A N 1
ATOM 829 C CA . TYR A 1 102 ? -7.963 -3.242 14.462 1.00 97.75 102 TYR A CA 1
ATOM 830 C C . TYR A 1 102 ? -7.862 -1.849 15.105 1.00 97.75 102 TYR A C 1
ATOM 832 O O . TYR A 1 102 ? -6.830 -1.194 14.984 1.00 97.75 102 TYR A O 1
ATOM 840 N N . GLU A 1 103 ? -8.906 -1.383 15.796 1.00 97.12 103 GLU A N 1
ATOM 841 C CA . GLU A 1 103 ? -8.962 -0.044 16.383 1.00 97.12 103 GLU A CA 1
ATOM 842 C C . GLU A 1 103 ? -7.760 0.232 17.296 1.00 97.12 103 GLU A C 1
ATOM 844 O O . GLU A 1 103 ? -7.369 -0.584 18.133 1.00 97.12 103 GLU A O 1
ATOM 849 N N . GLY A 1 104 ? -7.172 1.416 17.128 1.00 97.94 104 GLY A N 1
ATOM 850 C CA . GLY A 1 104 ? -5.983 1.842 17.858 1.00 97.94 104 GLY A CA 1
ATOM 851 C C . GLY A 1 104 ? -4.657 1.366 17.258 1.00 97.94 104 GLY A C 1
ATOM 852 O O . GLY A 1 104 ? -3.608 1.830 17.704 1.00 97.94 104 GLY A O 1
ATOM 853 N N . GLU A 1 105 ? -4.656 0.505 16.238 1.00 98.19 105 GLU A N 1
ATOM 854 C CA . GLU A 1 105 ? -3.418 0.161 15.536 1.00 98.19 105 GLU A CA 1
ATOM 855 C C . GLU A 1 105 ? -2.918 1.305 14.657 1.00 98.19 105 GLU A C 1
ATOM 857 O O . GLU A 1 105 ? -3.683 2.098 14.114 1.00 98.19 105 GLU A O 1
ATOM 862 N N . THR A 1 106 ? -1.600 1.373 14.483 1.00 98.31 106 THR A N 1
ATOM 863 C CA . THR A 1 106 ? -0.996 2.263 13.490 1.00 98.31 106 THR A CA 1
ATOM 864 C C . THR A 1 106 ? -1.221 1.689 12.093 1.00 98.31 106 THR A C 1
ATOM 866 O O . THR A 1 106 ? -1.005 0.497 11.875 1.00 98.31 106 THR A O 1
ATOM 869 N N . LEU A 1 107 ? -1.604 2.529 11.132 1.00 98.56 107 LEU A N 1
ATOM 870 C CA . LEU A 1 107 ? -1.612 2.146 9.724 1.00 98.56 107 LEU A CA 1
ATOM 871 C C . LEU A 1 107 ? -0.188 2.190 9.170 1.00 98.56 107 LEU A C 1
ATOM 873 O O . LEU A 1 107 ? 0.548 3.170 9.339 1.00 98.56 107 LEU A O 1
ATOM 877 N N . VAL A 1 108 ? 0.200 1.134 8.466 1.00 97.38 108 VAL A N 1
ATOM 878 C CA . VAL A 1 108 ? 1.482 1.042 7.768 1.00 97.38 108 VAL A CA 1
ATOM 879 C C . VAL A 1 108 ? 1.244 0.887 6.274 1.00 97.38 108 VAL A C 1
ATOM 881 O O . VAL A 1 108 ? 0.275 0.260 5.859 1.00 97.38 108 VAL A O 1
ATOM 884 N N . HIS A 1 109 ? 2.127 1.470 5.464 1.00 96.00 109 HIS A N 1
ATOM 8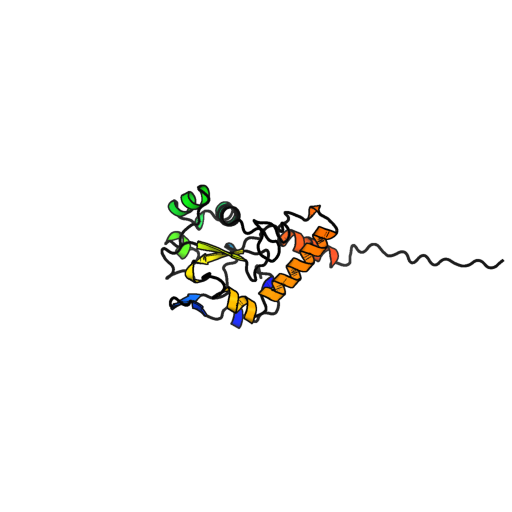85 C CA . HIS A 1 109 ? 2.128 1.207 4.029 1.00 96.00 109 HIS A CA 1
ATOM 886 C C . HIS A 1 109 ? 2.807 -0.142 3.779 1.00 96.00 109 HIS A C 1
ATOM 888 O O . HIS A 1 109 ? 3.900 -0.406 4.285 1.00 96.00 109 HIS A O 1
ATOM 894 N N . HIS A 1 110 ? 2.147 -0.987 3.009 1.00 97.56 110 HIS A N 1
ATOM 895 C CA . HIS A 1 110 ? 2.605 -2.299 2.595 1.00 97.56 110 HIS A CA 1
ATOM 896 C C . HIS A 1 110 ? 2.754 -2.298 1.077 1.00 97.56 110 HIS A C 1
ATOM 898 O O . HIS A 1 110 ? 1.817 -1.928 0.382 1.00 97.56 110 HIS A O 1
ATOM 904 N N . HIS A 1 111 ? 3.914 -2.695 0.558 1.00 97.44 111 HIS A N 1
ATOM 905 C CA . HIS A 1 111 ? 4.082 -2.916 -0.878 1.00 97.44 111 HIS A CA 1
ATOM 906 C C . HIS A 1 111 ? 3.557 -4.301 -1.248 1.00 97.44 111 HIS A C 1
ATOM 908 O O . HIS A 1 111 ? 4.163 -5.290 -0.834 1.00 97.44 111 HIS A O 1
ATOM 914 N N . ILE A 1 112 ? 2.507 -4.357 -2.064 1.00 97.56 112 ILE A N 1
ATOM 915 C CA . ILE A 1 112 ? 1.842 -5.603 -2.458 1.00 97.56 112 ILE A CA 1
ATOM 916 C C . ILE A 1 112 ? 2.814 -6.428 -3.307 1.00 97.56 112 ILE A C 1
ATOM 918 O O . ILE A 1 112 ? 3.290 -5.958 -4.341 1.00 97.56 112 ILE A O 1
ATOM 922 N N . GLY A 1 113 ? 3.202 -7.620 -2.852 1.00 96.44 113 GLY A N 1
ATOM 923 C CA . GLY A 1 113 ? 4.237 -8.443 -3.494 1.00 96.44 113 GLY A CA 1
ATOM 924 C C . GLY A 1 113 ? 5.622 -7.782 -3.548 1.00 96.44 113 GLY A C 1
ATOM 925 O O . GLY A 1 113 ? 6.488 -8.196 -4.322 1.00 96.44 113 GLY A O 1
ATOM 926 N N . LYS A 1 114 ? 5.853 -6.730 -2.748 1.00 94.69 114 LYS A N 1
ATOM 927 C CA . LYS A 1 114 ? 7.005 -5.807 -2.834 1.00 94.69 114 LYS A CA 1
ATOM 928 C C . LYS A 1 114 ? 7.063 -4.996 -4.147 1.00 94.69 114 LYS A C 1
ATOM 930 O O . LYS A 1 114 ? 8.132 -4.487 -4.496 1.00 94.69 114 LYS A O 1
ATOM 935 N N . ASP A 1 115 ? 5.939 -4.867 -4.850 1.00 93.88 115 ASP A N 1
ATOM 936 C CA . ASP A 1 115 ? 5.805 -4.138 -6.114 1.00 93.88 115 ASP A CA 1
ATOM 937 C C . ASP A 1 115 ? 5.770 -2.607 -5.936 1.00 93.88 115 ASP A C 1
ATOM 939 O O . ASP A 1 115 ? 5.831 -2.066 -4.829 1.00 93.88 115 ASP A O 1
ATOM 943 N N . GLY A 1 116 ? 5.632 -1.890 -7.050 1.00 95.44 116 GLY A N 1
ATOM 944 C CA . GLY A 1 116 ? 5.348 -0.465 -7.127 1.00 95.44 116 GLY A CA 1
ATOM 945 C C . GLY A 1 116 ? 3.919 -0.073 -6.780 1.00 95.44 116 GLY A C 1
ATOM 946 O O . GLY A 1 116 ? 3.572 1.082 -6.993 1.00 95.44 116 GLY A O 1
ATOM 947 N N . GLN A 1 117 ? 3.088 -0.983 -6.274 1.00 97.62 117 GLN A N 1
ATOM 948 C CA . GLN A 1 117 ? 1.792 -0.654 -5.681 1.00 97.62 117 GLN A CA 1
ATOM 949 C C . GLN A 1 117 ? 1.859 -0.875 -4.175 1.00 97.62 117 GLN A C 1
ATOM 951 O O . GLN A 1 117 ? 2.309 -1.926 -3.714 1.00 97.62 117 GLN A O 1
ATOM 956 N N . ALA A 1 118 ? 1.437 0.128 -3.412 1.00 97.81 118 ALA A N 1
ATOM 957 C CA . ALA A 1 118 ? 1.396 0.068 -1.961 1.00 97.81 118 ALA A CA 1
ATOM 958 C C . ALA A 1 118 ? -0.011 0.334 -1.430 1.00 97.81 118 ALA A C 1
ATOM 960 O O . ALA A 1 118 ? -0.791 1.040 -2.063 1.00 97.81 118 ALA A O 1
ATOM 961 N N . VAL A 1 119 ? -0.317 -0.211 -0.256 1.00 98.12 119 VAL A N 1
ATOM 962 C CA . VAL A 1 119 ? -1.618 -0.081 0.398 1.00 98.12 119 VAL A CA 1
ATOM 963 C C . VAL A 1 119 ? -1.483 0.049 1.913 1.00 98.12 119 VAL A C 1
ATOM 965 O O . VAL A 1 119 ? -0.550 -0.484 2.514 1.00 98.12 119 VAL A O 1
ATOM 968 N N . ALA A 1 120 ? -2.402 0.774 2.545 1.00 98.06 120 ALA A N 1
ATOM 969 C CA . ALA A 1 120 ? -2.457 0.934 3.986 1.00 98.06 120 ALA A CA 1
ATOM 970 C C . ALA A 1 120 ? -3.119 -0.290 4.613 1.00 98.06 120 ALA A C 1
ATOM 972 O O . ALA A 1 120 ? -4.246 -0.651 4.267 1.00 98.06 120 ALA A O 1
ATOM 973 N N . VAL A 1 121 ? -2.430 -0.884 5.580 1.00 98.25 121 VAL A N 1
ATOM 974 C CA . VAL A 1 121 ? -2.941 -1.991 6.389 1.00 98.25 121 VAL A CA 1
ATOM 975 C C . VAL A 1 121 ? -2.674 -1.725 7.873 1.00 98.25 121 VAL A C 1
ATOM 977 O O . VAL A 1 121 ? -1.684 -1.065 8.211 1.00 98.25 121 VAL A O 1
ATOM 980 N N . PRO A 1 122 ? -3.527 -2.224 8.783 1.00 98.06 122 PRO A N 1
ATOM 981 C CA . PRO A 1 122 ? -3.199 -2.310 10.201 1.00 98.06 122 PRO A CA 1
ATOM 982 C C . PRO A 1 122 ? -1.850 -2.996 10.453 1.00 98.06 122 PRO A C 1
ATOM 984 O O . PRO A 1 122 ? -1.504 -3.984 9.800 1.00 98.06 122 PRO A O 1
ATOM 987 N N . GLN A 1 123 ? -1.081 -2.477 11.411 1.00 96.94 123 GLN A N 1
ATOM 988 C CA . GLN A 1 123 ? 0.282 -2.926 11.695 1.00 96.94 123 GLN A CA 1
ATOM 989 C C . GLN A 1 123 ? 0.402 -4.437 11.939 1.00 96.94 123 GLN A C 1
ATOM 991 O O . GLN A 1 123 ? 1.383 -5.039 11.500 1.00 96.94 123 GLN A O 1
ATOM 996 N N . SER A 1 124 ? -0.566 -5.059 12.613 1.00 96.00 124 SER A N 1
ATOM 997 C CA . SER A 1 124 ? -0.517 -6.494 12.926 1.00 96.00 124 SER A CA 1
ATOM 998 C C . SER A 1 124 ? -0.639 -7.398 11.690 1.00 96.00 124 SER A C 1
ATOM 1000 O O . SER A 1 124 ? -0.180 -8.537 11.734 1.00 96.00 124 SER A O 1
ATOM 1002 N N . ILE A 1 125 ? -1.168 -6.896 10.564 1.00 97.06 125 ILE A N 1
ATOM 1003 C CA . ILE A 1 125 ? -1.164 -7.599 9.264 1.00 97.06 125 ILE A CA 1
ATOM 1004 C C . ILE A 1 125 ? 0.246 -7.613 8.647 1.00 97.06 125 ILE A C 1
ATOM 1006 O O . ILE A 1 125 ? 0.589 -8.507 7.879 1.00 97.06 125 ILE A O 1
ATOM 1010 N N . HIS A 1 126 ? 1.089 -6.642 9.004 1.00 94.81 126 HIS A N 1
ATOM 1011 C CA . HIS A 1 126 ? 2.407 -6.401 8.415 1.00 94.81 126 HIS A CA 1
ATOM 1012 C C . HIS A 1 126 ? 3.543 -6.635 9.430 1.00 94.81 126 HIS A C 1
ATOM 1014 O O . HIS A 1 126 ? 4.483 -5.840 9.569 1.00 94.81 126 HIS A O 1
ATOM 1020 N N . LYS A 1 127 ? 3.458 -7.713 10.210 1.00 89.19 127 LYS A N 1
ATOM 1021 C CA . LYS A 1 127 ? 4.427 -7.972 11.278 1.00 89.19 127 LYS A CA 1
ATOM 1022 C C . LYS A 1 127 ? 5.696 -8.647 10.747 1.00 89.19 127 LYS A C 1
ATOM 1024 O O . LYS A 1 127 ? 5.706 -9.818 10.374 1.00 89.19 127 LYS A O 1
ATOM 1029 N N . GLY A 1 128 ? 6.808 -7.911 10.782 1.00 81.00 128 GLY A N 1
ATOM 1030 C CA . GLY A 1 128 ? 8.121 -8.418 10.375 1.00 81.00 128 GLY A CA 1
ATOM 1031 C C . GLY A 1 128 ? 8.166 -8.822 8.898 1.00 81.00 128 GLY A C 1
ATOM 1032 O O . GLY A 1 128 ? 7.691 -8.087 8.037 1.00 81.00 128 GLY A O 1
ATOM 1033 N N . HIS A 1 129 ? 8.762 -9.982 8.615 1.00 72.62 129 HIS A N 1
ATOM 1034 C CA . HIS A 1 129 ? 8.807 -10.585 7.275 1.00 72.62 129 HIS A CA 1
ATOM 1035 C C . HIS A 1 129 ? 7.768 -11.703 7.074 1.00 72.62 129 HIS A C 1
ATOM 1037 O O . HIS A 1 129 ? 7.796 -12.358 6.035 1.00 72.62 129 HIS A O 1
ATOM 1043 N N . GLY A 1 130 ? 6.907 -11.946 8.068 1.00 77.94 130 GLY A N 1
ATOM 1044 C CA . GLY A 1 130 ? 5.839 -12.946 8.016 1.00 77.94 130 GLY A CA 1
ATOM 1045 C C . GLY A 1 130 ? 4.481 -12.327 7.684 1.00 77.94 130 GLY A C 1
ATOM 1046 O O . GLY A 1 130 ? 4.406 -11.200 7.193 1.00 77.94 130 GLY A O 1
ATOM 1047 N N . GLU A 1 131 ? 3.411 -13.059 7.993 1.00 92.06 131 GLU A N 1
ATOM 1048 C CA . GLU A 1 131 ? 2.020 -12.648 7.758 1.00 92.06 131 GLU A CA 1
ATOM 1049 C C . GLU A 1 131 ? 1.715 -12.467 6.267 1.00 92.06 131 GLU A C 1
ATOM 1051 O O . GLU A 1 131 ? 1.945 -13.386 5.476 1.00 92.06 131 GLU A O 1
ATOM 1056 N N . ILE A 1 132 ? 1.226 -11.288 5.878 1.00 96.25 132 ILE A N 1
ATOM 1057 C CA . ILE A 1 132 ? 0.866 -10.964 4.501 1.00 96.25 132 ILE A CA 1
ATOM 1058 C C . ILE A 1 132 ? 2.004 -11.268 3.520 1.00 96.25 132 ILE A C 1
ATOM 1060 O O . ILE A 1 132 ? 1.765 -11.846 2.465 1.00 96.25 132 ILE A O 1
ATOM 1064 N N . HIS A 1 133 ? 3.256 -11.009 3.912 1.00 95.75 133 HIS A N 1
ATOM 1065 C CA . HIS A 1 133 ? 4.424 -11.256 3.063 1.00 95.75 133 HIS A CA 1
ATOM 1066 C C . HIS A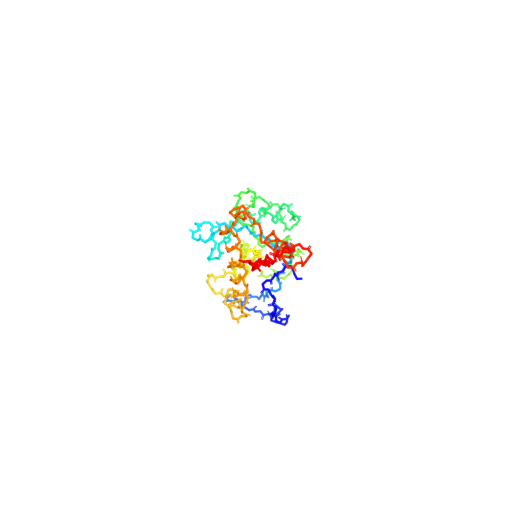 1 133 ? 4.620 -12.737 2.733 1.00 95.75 133 HIS A C 1
ATOM 1068 O O . HIS A 1 133 ? 5.014 -13.059 1.613 1.00 95.75 133 HIS A O 1
ATOM 1074 N N . SER A 1 134 ? 4.391 -13.644 3.690 1.00 95.62 134 SER A N 1
ATOM 1075 C CA . SER A 1 134 ? 4.548 -15.088 3.456 1.00 95.62 134 SER A CA 1
ATOM 1076 C C . SER A 1 134 ? 3.507 -15.585 2.466 1.00 95.62 134 SER A C 1
ATOM 1078 O O . SER A 1 134 ? 3.849 -16.272 1.510 1.00 95.62 134 SER A O 1
ATOM 1080 N N . VAL A 1 135 ? 2.265 -15.148 2.651 1.00 96.69 135 VAL A N 1
ATOM 1081 C CA . VAL A 1 135 ? 1.140 -15.501 1.785 1.00 96.69 135 VAL A CA 1
ATOM 1082 C C . VAL A 1 135 ? 1.377 -15.000 0.362 1.00 96.69 135 VAL A C 1
ATOM 1084 O O . VAL A 1 135 ? 1.207 -15.747 -0.597 1.00 96.69 135 VAL A O 1
ATOM 1087 N N . GLU A 1 136 ? 1.807 -13.747 0.203 1.00 97.69 136 GLU A N 1
ATOM 1088 C CA . GLU A 1 136 ? 2.113 -13.187 -1.115 1.00 97.69 136 GLU A CA 1
ATOM 1089 C C . GLU A 1 136 ? 3.244 -13.936 -1.828 1.00 97.69 136 GLU A C 1
ATOM 1091 O O . GLU A 1 136 ? 3.206 -14.102 -3.050 1.00 97.69 136 GLU A O 1
ATOM 1096 N N . ASN A 1 137 ? 4.243 -14.417 -1.082 1.00 96.81 137 ASN A N 1
ATOM 1097 C CA . ASN A 1 137 ? 5.287 -15.266 -1.650 1.00 96.81 137 ASN A CA 1
ATOM 1098 C C . ASN A 1 137 ? 4.729 -16.634 -2.068 1.00 96.81 137 ASN A C 1
ATOM 1100 O O . ASN A 1 137 ? 5.007 -17.077 -3.177 1.00 96.81 137 ASN A O 1
ATOM 1104 N N . GLU A 1 138 ? 3.948 -17.292 -1.207 1.00 97.06 138 GLU A N 1
ATOM 1105 C CA . GLU A 1 138 ? 3.381 -18.628 -1.452 1.00 97.06 138 GLU A CA 1
ATOM 1106 C C . GLU A 1 138 ? 2.436 -18.655 -2.658 1.00 97.06 138 GLU A C 1
ATOM 1108 O O . GLU A 1 138 ? 2.440 -19.617 -3.424 1.00 97.06 138 GLU A O 1
ATOM 1113 N N . LEU A 1 139 ? 1.678 -17.578 -2.870 1.00 97.81 139 LEU A N 1
ATOM 1114 C CA . LEU A 1 139 ? 0.788 -17.435 -4.020 1.00 97.81 139 LEU A CA 1
ATOM 1115 C C . LEU A 1 139 ? 1.509 -16.999 -5.305 1.00 97.81 139 LEU A C 1
ATOM 1117 O O . LEU A 1 139 ? 0.884 -16.941 -6.356 1.00 97.81 139 LEU A O 1
ATOM 1121 N N . GLY A 1 140 ? 2.803 -16.666 -5.259 1.00 97.88 140 GLY A N 1
ATOM 1122 C CA . GLY A 1 140 ? 3.542 -16.172 -6.429 1.00 97.88 140 GLY A CA 1
ATOM 1123 C C . GLY A 1 140 ? 3.261 -14.704 -6.787 1.00 97.88 140 GLY A C 1
ATOM 1124 O O . GLY A 1 140 ? 3.709 -14.221 -7.828 1.00 97.88 140 GLY A O 1
ATOM 1125 N N . ILE A 1 141 ? 2.582 -13.951 -5.915 1.00 98.06 141 ILE A N 1
ATOM 1126 C CA . ILE A 1 141 ? 2.346 -12.505 -6.081 1.00 98.06 141 ILE A CA 1
ATOM 1127 C C . ILE A 1 141 ? 3.685 -11.758 -6.092 1.00 98.06 141 ILE A C 1
ATOM 1129 O O . ILE A 1 141 ? 3.922 -10.893 -6.939 1.00 98.06 141 ILE A O 1
ATOM 1133 N N . THR A 1 142 ? 4.607 -12.139 -5.205 1.00 97.50 142 THR A N 1
ATOM 1134 C CA . THR A 1 142 ? 5.959 -11.563 -5.174 1.00 97.50 142 THR A CA 1
ATOM 1135 C C . THR A 1 142 ? 6.761 -11.860 -6.444 1.00 97.50 142 THR A C 1
ATOM 1137 O O . THR A 1 142 ? 7.566 -11.028 -6.870 1.00 97.50 142 THR A O 1
ATOM 1140 N N . ASP A 1 143 ? 6.545 -13.010 -7.084 1.00 97.88 143 ASP A N 1
ATOM 1141 C CA . ASP A 1 143 ? 7.217 -13.347 -8.342 1.00 97.88 143 ASP A CA 1
ATOM 1142 C C . ASP A 1 143 ? 6.647 -12.533 -9.510 1.00 97.88 143 ASP A C 1
ATOM 1144 O O . ASP A 1 143 ? 7.411 -11.969 -10.300 1.00 97.88 143 ASP A O 1
ATOM 1148 N N . ASN A 1 144 ? 5.321 -12.359 -9.555 1.00 97.25 144 ASN A N 1
ATOM 1149 C CA . ASN A 1 144 ? 4.661 -11.456 -10.500 1.00 97.25 144 ASN A CA 1
ATOM 1150 C C . ASN A 1 144 ? 5.186 -10.015 -10.386 1.00 97.25 144 ASN A C 1
ATOM 1152 O O . ASN A 1 144 ? 5.441 -9.363 -11.410 1.00 97.25 144 ASN A O 1
ATOM 1156 N N . ALA A 1 145 ? 5.352 -9.530 -9.151 1.00 96.88 145 ALA A N 1
ATOM 1157 C CA . ALA A 1 145 ? 5.930 -8.226 -8.842 1.00 96.88 145 ALA A CA 1
ATOM 1158 C C . ALA A 1 145 ? 7.383 -8.126 -9.319 1.00 96.88 145 ALA A C 1
ATOM 1160 O O . ALA A 1 145 ? 7.749 -7.186 -10.024 1.00 96.88 145 ALA A O 1
ATOM 1161 N N . ARG A 1 146 ? 8.205 -9.137 -9.012 1.00 97.19 146 ARG A N 1
ATOM 1162 C CA . ARG A 1 146 ? 9.617 -9.169 -9.410 1.00 97.19 146 ARG A CA 1
ATOM 1163 C C . ARG A 1 146 ? 9.788 -9.120 -10.920 1.00 97.19 146 ARG A C 1
ATOM 1165 O O . ARG A 1 146 ? 10.646 -8.388 -11.411 1.00 97.19 146 ARG A O 1
ATOM 1172 N N . GLU A 1 147 ? 8.978 -9.865 -11.665 1.00 96.44 147 GLU A N 1
ATOM 1173 C CA . GLU A 1 147 ? 8.987 -9.813 -13.127 1.00 96.44 147 GLU A CA 1
ATOM 1174 C C . GLU A 1 147 ? 8.690 -8.392 -13.638 1.00 96.44 147 GLU A C 1
ATOM 1176 O O . GLU A 1 147 ? 9.396 -7.876 -14.509 1.00 96.44 147 GLU A O 1
ATOM 1181 N N . PHE A 1 148 ? 7.682 -7.725 -13.069 1.00 95.75 148 PHE A N 1
ATOM 1182 C CA . PHE A 1 148 ? 7.331 -6.358 -13.448 1.00 95.75 148 PHE A CA 1
ATOM 1183 C C . PHE A 1 148 ? 8.447 -5.357 -13.113 1.00 95.75 148 PHE A C 1
ATOM 1185 O O . PHE A 1 148 ? 8.840 -4.566 -13.976 1.00 95.75 148 PHE A O 1
ATOM 1192 N N . SER A 1 149 ? 9.017 -5.430 -11.911 1.00 96.38 149 SER A N 1
ATOM 1193 C CA . SER A 1 149 ? 10.122 -4.570 -11.475 1.00 96.38 149 SER A CA 1
ATOM 1194 C C . SER A 1 149 ? 11.378 -4.755 -12.330 1.00 96.38 149 SER A C 1
ATOM 1196 O O . SER A 1 149 ? 11.979 -3.769 -12.758 1.00 96.38 149 SER A O 1
ATOM 1198 N N . ASN A 1 150 ? 11.726 -5.996 -12.690 1.00 96.38 150 ASN A N 1
ATOM 1199 C CA . ASN A 1 150 ? 12.834 -6.289 -13.606 1.00 96.38 150 ASN A CA 1
ATOM 1200 C C . ASN A 1 150 ? 12.615 -5.658 -14.991 1.00 96.38 150 ASN A C 1
ATOM 1202 O O . ASN A 1 150 ? 13.542 -5.110 -15.592 1.00 96.38 150 ASN A O 1
ATOM 1206 N N . ASN A 1 151 ? 11.378 -5.683 -15.493 1.00 94.69 151 ASN A N 1
ATOM 1207 C CA . ASN A 1 151 ? 11.036 -5.009 -16.743 1.00 94.69 151 ASN A CA 1
ATOM 1208 C C . ASN A 1 151 ? 11.172 -3.481 -16.624 1.00 94.69 151 ASN A C 1
ATOM 1210 O O . ASN A 1 151 ? 11.675 -2.842 -17.551 1.00 94.69 151 ASN A O 1
ATOM 1214 N N . CYS A 1 152 ? 10.769 -2.891 -15.494 1.00 95.38 152 CYS A N 1
ATOM 1215 C CA . CYS A 1 152 ? 10.936 -1.459 -15.224 1.00 95.38 152 CYS A CA 1
ATOM 1216 C C . CYS A 1 152 ? 12.417 -1.068 -15.154 1.00 95.38 152 CYS A C 1
ATOM 1218 O O . CYS A 1 152 ? 12.827 -0.103 -15.801 1.00 95.38 152 CYS A O 1
ATOM 1220 N N . LYS A 1 153 ? 13.243 -1.869 -14.471 1.00 95.75 153 LYS A N 1
ATOM 1221 C CA . LYS A 1 153 ? 14.703 -1.721 -14.448 1.00 95.75 153 LYS A CA 1
ATOM 1222 C C . LYS A 1 153 ? 15.287 -1.690 -15.859 1.00 95.75 153 LYS A C 1
ATOM 1224 O O . LYS A 1 153 ? 15.973 -0.734 -16.209 1.00 95.75 153 LYS A O 1
ATOM 1229 N N . GLY A 1 154 ? 14.934 -2.663 -16.700 1.00 94.56 154 GLY A N 1
ATOM 1230 C CA . GLY A 1 154 ? 15.402 -2.722 -18.087 1.00 94.56 154 GLY A CA 1
ATOM 1231 C C . GLY A 1 154 ? 14.915 -1.565 -18.974 1.00 94.56 154 GLY A C 1
ATOM 1232 O O . GLY A 1 154 ? 15.532 -1.276 -20.002 1.00 94.56 154 GLY A O 1
ATOM 1233 N N . ILE A 1 155 ? 13.813 -0.893 -18.614 1.00 94.25 155 ILE A N 1
ATOM 1234 C CA . ILE A 1 155 ? 13.389 0.364 -19.252 1.00 94.25 155 ILE A CA 1
ATOM 1235 C C . ILE A 1 155 ? 14.294 1.509 -18.788 1.00 94.25 155 ILE A C 1
ATOM 1237 O O . ILE A 1 155 ? 14.835 2.212 -19.636 1.00 94.25 155 ILE A O 1
ATOM 1241 N N . CYS A 1 156 ? 14.518 1.650 -17.481 1.00 94.88 156 CYS A N 1
ATOM 1242 C CA . CYS A 1 156 ? 15.367 2.695 -16.902 1.00 94.88 156 CYS A CA 1
ATOM 1243 C C . CYS A 1 156 ? 16.834 2.611 -17.354 1.00 94.88 156 CYS A C 1
ATOM 1245 O O . CYS A 1 156 ? 17.478 3.639 -17.539 1.00 94.88 156 CYS A O 1
ATOM 1247 N N . GLU A 1 157 ? 17.360 1.403 -17.576 1.00 94.25 157 GLU A N 1
ATOM 1248 C CA . GLU A 1 157 ? 18.706 1.187 -18.132 1.00 94.25 157 GLU A CA 1
ATOM 1249 C C . GLU A 1 157 ? 18.840 1.707 -19.572 1.00 94.25 157 GLU A C 1
ATOM 1251 O O . GLU A 1 157 ? 19.925 2.104 -19.994 1.00 94.25 157 GLU A O 1
ATOM 1256 N N . LYS A 1 158 ? 17.741 1.717 -20.336 1.00 94.50 158 LYS A N 1
ATOM 1257 C CA . LYS A 1 158 ? 17.698 2.228 -21.717 1.00 94.50 158 LYS A CA 1
ATOM 1258 C C . LYS A 1 158 ? 17.332 3.706 -21.777 1.00 94.50 158 LYS A C 1
ATOM 1260 O O . LYS A 1 158 ? 17.727 4.388 -22.718 1.00 94.50 158 LYS A O 1
ATOM 1265 N N . ASP A 1 159 ? 16.548 4.170 -20.813 1.00 93.94 159 ASP A N 1
ATOM 1266 C CA . ASP A 1 159 ? 16.039 5.529 -20.731 1.00 93.94 159 ASP A CA 1
ATOM 1267 C C . ASP A 1 159 ? 15.906 5.960 -19.265 1.00 93.94 159 ASP A C 1
ATOM 1269 O O . ASP A 1 159 ? 14.913 5.684 -18.587 1.00 93.94 159 ASP A O 1
ATOM 1273 N N . ALA A 1 160 ? 16.919 6.680 -18.781 1.00 94.75 160 ALA A N 1
ATOM 1274 C CA . ALA A 1 160 ? 16.972 7.160 -17.406 1.00 94.75 160 ALA A CA 1
ATOM 1275 C C . ALA A 1 160 ? 15.849 8.157 -17.059 1.00 94.75 160 ALA A C 1
ATOM 1277 O O . ALA A 1 160 ? 15.608 8.394 -15.876 1.00 94.75 160 ALA A O 1
ATOM 1278 N N . SER A 1 161 ? 15.125 8.710 -18.046 1.00 94.38 161 SER A N 1
ATOM 1279 C CA . SER A 1 161 ? 13.968 9.583 -17.791 1.00 94.38 161 SER A CA 1
ATOM 1280 C C . SER A 1 161 ? 12.793 8.855 -17.125 1.00 94.38 161 SER A C 1
ATOM 1282 O O . SER A 1 161 ? 11.889 9.499 -16.588 1.00 94.38 161 SER A O 1
ATOM 1284 N N . PHE A 1 162 ? 12.821 7.516 -17.116 1.00 95.19 162 PHE A N 1
ATOM 1285 C CA . PHE A 1 162 ? 11.849 6.692 -16.404 1.00 95.19 162 PHE A CA 1
ATOM 1286 C C . PHE A 1 162 ? 12.128 6.562 -14.899 1.00 95.19 162 PHE A C 1
ATOM 1288 O O . PHE A 1 162 ? 11.254 6.127 -14.149 1.00 95.19 162 PHE A O 1
ATOM 1295 N N . ILE A 1 163 ? 13.301 6.977 -14.412 1.00 96.38 163 ILE A N 1
ATOM 1296 C CA . ILE A 1 163 ? 13.542 7.069 -12.969 1.00 96.38 163 ILE A CA 1
ATOM 1297 C C . ILE A 1 163 ? 12.618 8.138 -12.363 1.00 96.38 163 ILE A C 1
ATOM 1299 O O . ILE A 1 163 ? 12.475 9.240 -12.885 1.00 96.38 163 ILE A O 1
ATOM 1303 N N . GLY A 1 164 ? 11.981 7.807 -11.241 1.00 96.06 164 GLY A N 1
ATOM 1304 C CA . GLY A 1 164 ? 11.003 8.647 -10.546 1.00 96.06 164 GLY A CA 1
ATOM 1305 C C . GLY A 1 164 ? 9.565 8.504 -11.059 1.00 96.06 164 GLY A C 1
ATOM 1306 O O . GLY A 1 164 ? 8.657 9.114 -10.486 1.00 96.06 164 GLY A O 1
ATOM 1307 N N . LYS A 1 165 ? 9.342 7.698 -12.105 1.00 97.31 165 LYS A N 1
ATOM 1308 C CA . LYS A 1 165 ? 8.011 7.399 -12.642 1.00 97.31 165 LYS A CA 1
ATOM 1309 C C . LYS A 1 165 ? 7.245 6.432 -11.749 1.00 97.31 165 LYS A C 1
ATOM 1311 O O . LYS A 1 165 ? 7.836 5.538 -11.142 1.00 97.31 165 LYS A O 1
ATOM 1316 N N . LYS A 1 166 ? 5.928 6.613 -11.674 1.00 97.19 166 LYS A N 1
ATOM 1317 C CA . LYS A 1 166 ? 5.012 5.710 -10.966 1.00 97.19 166 LYS A CA 1
ATOM 1318 C C . LYS A 1 166 ? 4.818 4.403 -11.730 1.00 97.19 166 LYS A C 1
ATOM 1320 O O . LYS A 1 166 ? 4.966 4.370 -12.953 1.00 97.19 166 LYS A O 1
ATOM 1325 N N . SER A 1 167 ? 4.435 3.335 -11.034 1.00 95.88 167 SER A N 1
ATOM 1326 C CA . SER A 1 167 ? 4.180 2.027 -11.658 1.00 95.88 167 SER A CA 1
ATOM 1327 C C . SER A 1 167 ? 3.136 2.098 -12.792 1.00 95.88 167 SER A C 1
ATOM 1329 O O . SER A 1 167 ? 3.349 1.500 -13.849 1.00 95.88 167 SER A O 1
ATOM 1331 N N . SER A 1 168 ? 2.079 2.912 -12.671 1.00 95.06 168 SER A N 1
ATOM 1332 C CA . SER A 1 168 ? 1.123 3.199 -13.762 1.00 95.06 168 SER A CA 1
ATOM 1333 C C . SER A 1 168 ? 1.748 3.804 -15.016 1.00 95.06 168 SER A C 1
ATOM 1335 O O . SER A 1 168 ? 1.349 3.456 -16.132 1.00 95.06 168 SER A O 1
ATOM 1337 N N . GLU A 1 169 ? 2.751 4.668 -14.880 1.00 95.88 169 GLU A N 1
ATOM 1338 C CA . GLU A 1 169 ? 3.441 5.265 -16.026 1.00 95.88 169 GLU A CA 1
ATOM 1339 C C . GLU A 1 169 ? 4.246 4.208 -16.804 1.00 95.88 169 GLU A C 1
ATOM 1341 O O . GLU A 1 169 ? 4.197 4.190 -18.038 1.00 95.88 169 GLU A O 1
ATOM 1346 N N . PHE A 1 170 ? 4.898 3.264 -16.112 1.00 94.00 170 PHE A N 1
ATOM 1347 C CA . PHE A 1 170 ? 5.560 2.118 -16.754 1.00 94.00 170 PHE A CA 1
ATOM 1348 C C . PHE A 1 170 ? 4.565 1.213 -17.484 1.00 94.00 170 PHE A C 1
ATOM 1350 O O . PHE A 1 170 ? 4.799 0.834 -18.634 1.00 94.00 170 PHE A O 1
ATOM 1357 N N . LYS A 1 171 ? 3.428 0.901 -16.850 1.00 90.19 171 LYS A N 1
ATOM 1358 C CA . LYS A 1 171 ? 2.360 0.076 -17.443 1.00 90.19 171 LYS A CA 1
ATOM 1359 C C . LYS A 1 171 ? 1.820 0.717 -18.725 1.00 90.19 171 LYS A C 1
ATOM 1361 O O . LYS A 1 171 ? 1.650 0.043 -19.743 1.00 90.19 171 LYS A O 1
ATOM 1366 N N . ASN A 1 172 ? 1.590 2.029 -18.707 1.00 90.38 172 ASN A N 1
ATOM 1367 C CA . ASN A 1 172 ? 1.132 2.776 -19.878 1.00 90.38 172 ASN A CA 1
ATOM 1368 C C . ASN A 1 172 ? 2.152 2.733 -21.022 1.00 90.38 172 ASN A C 1
ATOM 1370 O O . ASN A 1 172 ? 1.770 2.557 -22.181 1.00 90.38 172 ASN A O 1
ATOM 1374 N N . GLU A 1 173 ? 3.444 2.827 -20.714 1.00 87.19 173 GLU A N 1
ATOM 1375 C CA . GLU A 1 173 ? 4.508 2.691 -21.710 1.00 87.19 173 GLU A CA 1
ATOM 1376 C C . GLU A 1 173 ? 4.583 1.271 -22.297 1.00 87.19 173 GLU A C 1
ATOM 1378 O O . GLU A 1 173 ? 4.659 1.097 -23.516 1.00 87.19 173 GLU A O 1
ATOM 1383 N N . GLN A 1 174 ? 4.488 0.233 -21.463 1.00 84.56 174 GLN A N 1
ATOM 1384 C CA . GLN A 1 174 ? 4.466 -1.160 -21.923 1.00 84.56 174 GLN A CA 1
ATOM 1385 C C . GLN A 1 174 ? 3.260 -1.438 -22.835 1.00 84.56 174 GLN A C 1
ATOM 1387 O O . GLN A 1 174 ? 3.412 -2.057 -23.892 1.00 84.56 174 GLN A O 1
ATOM 1392 N N . LYS A 1 175 ? 2.075 -0.915 -22.488 1.00 83.69 175 LYS A N 1
ATOM 1393 C CA . LYS A 1 175 ? 0.874 -0.991 -23.338 1.00 83.69 175 LYS A CA 1
ATOM 1394 C C . LYS A 1 175 ? 1.099 -0.320 -24.695 1.00 83.69 175 LYS A C 1
ATOM 1396 O O . LYS A 1 175 ? 0.782 -0.923 -25.719 1.00 83.69 175 LYS A O 1
ATOM 1401 N N . LYS A 1 176 ? 1.707 0.874 -24.735 1.00 81.50 176 LYS A N 1
ATOM 1402 C CA . LYS A 1 176 ? 2.049 1.564 -25.997 1.00 81.50 176 LYS A CA 1
ATOM 1403 C C . LYS A 1 176 ? 2.995 0.739 -26.871 1.00 81.50 176 LYS A C 1
ATOM 1405 O O . LYS A 1 176 ? 2.787 0.661 -28.078 1.00 81.50 176 LYS A O 1
ATOM 1410 N N . ARG A 1 177 ? 3.999 0.087 -26.276 1.00 74.31 177 ARG A N 1
ATOM 1411 C CA . ARG A 1 177 ? 4.962 -0.769 -26.999 1.00 74.31 177 ARG A CA 1
ATOM 1412 C C . ARG A 1 177 ? 4.340 -2.069 -27.521 1.00 74.31 177 ARG A C 1
ATOM 1414 O O . ARG A 1 177 ? 4.762 -2.570 -28.566 1.00 74.31 177 ARG A O 1
ATOM 1421 N N . ASN A 1 178 ? 3.335 -2.597 -26.821 1.00 68.44 178 ASN A N 1
ATOM 1422 C CA . ASN A 1 178 ? 2.622 -3.822 -27.196 1.00 68.44 178 ASN A CA 1
ATOM 1423 C C . ASN A 1 178 ? 1.469 -3.579 -28.188 1.00 68.44 178 ASN A C 1
ATOM 1425 O O . ASN A 1 178 ? 1.162 -4.464 -28.991 1.00 68.44 178 ASN A O 1
ATOM 1429 N N . CYS A 1 179 ? 0.875 -2.382 -28.206 1.00 58.53 179 CYS A N 1
ATOM 1430 C CA . CYS A 1 179 ? -0.054 -1.950 -29.250 1.00 58.53 179 CYS A CA 1
ATOM 1431 C C . CYS A 1 179 ? 0.696 -1.767 -30.583 1.00 58.53 179 CYS A C 1
ATOM 1433 O O . CYS A 1 179 ? 1.326 -0.747 -30.852 1.00 58.53 179 CYS A O 1
ATOM 1435 N N . LYS A 1 180 ? 0.620 -2.790 -31.439 1.00 51.44 180 LYS A N 1
ATOM 1436 C CA . LYS A 1 180 ? 1.341 -2.969 -32.716 1.00 51.44 180 LYS A CA 1
ATOM 1437 C C . LYS A 1 180 ? 1.172 -1.870 -33.793 1.00 51.44 180 LYS A C 1
ATOM 1439 O O . LYS A 1 180 ? 1.699 -2.059 -34.885 1.00 51.44 180 LYS A O 1
ATOM 1444 N N . CYS A 1 181 ? 0.521 -0.734 -33.540 1.00 51.66 181 CYS A N 1
ATOM 1445 C CA . CYS A 1 181 ? 0.374 0.339 -34.538 1.00 51.66 181 CYS A CA 1
ATOM 1446 C C . CYS A 1 181 ? 1.607 1.256 -34.685 1.00 51.66 181 CYS A C 1
ATOM 1448 O O . CYS A 1 181 ? 1.672 2.010 -35.649 1.00 51.66 181 CYS A O 1
ATOM 1450 N N . CYS A 1 182 ? 2.605 1.167 -33.794 1.00 45.09 182 CYS A N 1
ATOM 1451 C CA . CYS A 1 182 ? 3.803 2.025 -33.818 1.00 45.09 182 CYS A CA 1
ATOM 1452 C C . CYS A 1 182 ? 5.129 1.242 -33.848 1.00 45.09 182 CYS A C 1
ATOM 1454 O O . CYS A 1 182 ? 6.126 1.682 -33.276 1.00 45.09 182 CYS A O 1
ATOM 1456 N N . ARG A 1 183 ? 5.188 0.069 -34.495 1.00 44.69 183 ARG A N 1
ATOM 1457 C CA . ARG A 1 183 ? 6.496 -0.533 -34.809 1.00 44.69 183 ARG A CA 1
ATOM 1458 C C . ARG A 1 183 ? 7.077 0.181 -36.034 1.00 44.69 183 ARG A C 1
ATOM 1460 O O . ARG A 1 183 ? 6.459 0.091 -37.093 1.00 44.69 183 ARG A O 1
ATOM 1467 N N . PRO A 1 184 ? 8.255 0.831 -35.959 1.00 45.22 184 PRO A N 1
ATOM 1468 C CA . PRO A 1 184 ? 8.936 1.251 -37.171 1.00 45.22 184 PRO A CA 1
ATOM 1469 C C . PRO A 1 184 ? 9.238 -0.008 -37.984 1.00 45.22 184 PRO A C 1
ATOM 1471 O O . PRO A 1 184 ? 9.883 -0.945 -37.505 1.00 45.22 184 PRO A O 1
ATOM 1474 N N . THR A 1 185 ? 8.719 -0.056 -39.208 1.00 44.69 185 THR A N 1
ATOM 1475 C CA . THR A 1 185 ? 9.046 -1.092 -40.184 1.00 44.69 185 THR A CA 1
ATOM 1476 C C . THR A 1 185 ? 10.563 -1.175 -40.304 1.00 44.69 185 THR A C 1
ATOM 1478 O O . THR A 1 185 ? 11.197 -0.230 -40.781 1.00 44.69 185 THR A O 1
ATOM 1481 N N . ARG A 1 186 ? 11.164 -2.297 -39.886 1.00 44.44 186 ARG A N 1
ATOM 1482 C CA . ARG A 1 186 ? 12.535 -2.628 -40.284 1.00 44.44 186 ARG A CA 1
ATOM 1483 C C . ARG A 1 186 ? 12.540 -2.686 -41.811 1.00 44.44 186 ARG A C 1
ATOM 1485 O O . ARG A 1 186 ? 12.006 -3.627 -42.392 1.00 44.44 186 ARG A O 1
ATOM 1492 N N . LYS A 1 187 ? 13.099 -1.666 -42.466 1.00 43.00 187 LYS A N 1
ATOM 1493 C CA . LYS A 1 187 ? 13.424 -1.739 -43.891 1.00 43.00 187 LYS A CA 1
ATOM 1494 C C . LYS A 1 187 ? 14.501 -2.812 -44.039 1.00 43.00 187 LYS A C 1
ATOM 1496 O O . LYS A 1 187 ? 15.661 -2.571 -43.722 1.00 43.00 187 LYS A O 1
ATOM 1501 N N . ASN A 1 188 ? 14.109 -3.999 -44.491 1.00 42.31 188 ASN A N 1
ATOM 1502 C CA . ASN A 1 188 ? 15.050 -4.987 -44.999 1.00 42.31 188 ASN A CA 1
ATOM 1503 C C . ASN A 1 188 ? 15.712 -4.391 -46.247 1.00 42.31 188 ASN A C 1
ATOM 1505 O O . ASN A 1 188 ? 15.120 -4.362 -47.324 1.00 42.31 188 ASN A O 1
ATOM 1509 N N . GLY A 1 189 ? 16.930 -3.875 -46.084 1.00 39.94 189 GLY A N 1
ATOM 1510 C CA . GLY A 1 189 ? 17.796 -3.495 -47.191 1.00 39.94 189 GLY A CA 1
ATOM 1511 C C . GLY A 1 189 ? 18.237 -4.746 -47.940 1.00 39.94 189 GLY A C 1
ATOM 1512 O O . GLY A 1 189 ? 19.222 -5.381 -47.579 1.00 39.94 189 GLY A O 1
ATOM 1513 N N . HIS A 1 190 ? 17.491 -5.119 -48.976 1.00 41.56 190 HIS A N 1
ATOM 1514 C CA . HIS A 1 190 ? 17.961 -6.053 -49.989 1.00 41.56 190 HIS A CA 1
ATOM 1515 C C . HIS A 1 190 ? 19.024 -5.337 -50.831 1.00 41.56 190 HIS A C 1
ATOM 1517 O O . HIS A 1 190 ? 18.707 -4.574 -51.744 1.00 41.56 190 HIS A O 1
ATOM 1523 N N . LEU A 1 191 ? 20.298 -5.557 -50.501 1.00 42.34 191 LEU A N 1
ATOM 1524 C CA . LEU A 1 191 ? 21.407 -5.199 -51.377 1.00 42.34 191 LEU A CA 1
ATOM 1525 C C . LEU A 1 191 ? 21.365 -6.150 -52.584 1.00 42.34 191 LEU A C 1
ATOM 1527 O O . LEU A 1 191 ? 21.774 -7.308 -52.495 1.00 42.34 191 LEU A O 1
ATOM 1531 N N . LYS A 1 192 ? 20.839 -5.677 -53.717 1.00 44.28 192 LYS A N 1
ATOM 1532 C CA . LYS A 1 192 ? 21.038 -6.344 -55.007 1.00 44.28 192 LYS A CA 1
ATOM 1533 C C . LYS A 1 192 ? 22.523 -6.242 -55.358 1.00 44.28 192 LYS A C 1
ATOM 1535 O O . LYS A 1 192 ? 23.027 -5.146 -55.580 1.00 44.28 192 LYS A O 1
ATOM 1540 N N . ARG A 1 193 ? 23.218 -7.381 -55.409 1.00 45.00 193 ARG A N 1
ATOM 1541 C CA . ARG A 1 193 ? 24.512 -7.487 -56.095 1.00 45.00 193 ARG A CA 1
ATOM 1542 C C . ARG A 1 193 ? 24.263 -7.293 -57.591 1.00 45.00 193 ARG A C 1
ATOM 1544 O O . ARG A 1 193 ? 23.548 -8.088 -58.194 1.00 45.00 193 ARG A O 1
ATOM 1551 N N . ALA A 1 194 ? 24.824 -6.231 -58.159 1.00 46.53 194 ALA A N 1
ATOM 1552 C CA . ALA A 1 194 ? 24.978 -6.097 -59.599 1.00 46.53 194 ALA A CA 1
ATOM 1553 C C . ALA A 1 194 ? 26.187 -6.937 -60.029 1.00 46.53 194 ALA A C 1
ATOM 1555 O O . ALA A 1 194 ? 27.258 -6.836 -59.434 1.00 46.53 194 ALA A O 1
ATOM 1556 N N . VAL A 1 195 ? 25.969 -7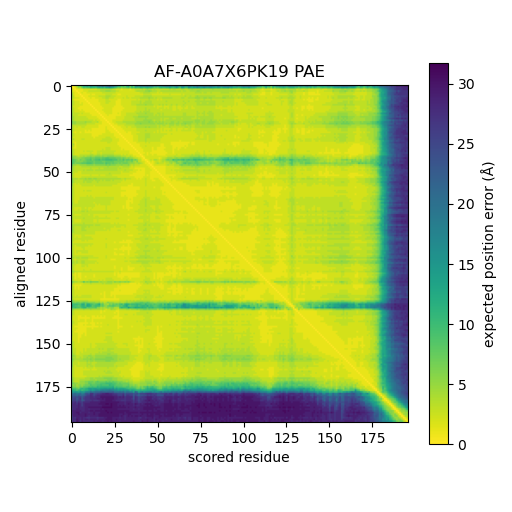.793 -61.022 1.00 46.97 195 VAL A N 1
ATOM 1557 C CA . VAL A 1 195 ? 27.011 -8.488 -61.775 1.00 46.97 195 VAL A CA 1
ATOM 1558 C C . VAL A 1 195 ? 27.331 -7.604 -62.976 1.00 46.97 195 VAL A C 1
ATOM 1560 O O . VAL A 1 195 ? 26.414 -7.253 -63.722 1.00 46.97 195 VAL A O 1
ATOM 1563 N N . ALA A 1 196 ? 28.601 -7.248 -63.133 1.00 46.16 196 ALA A N 1
ATOM 1564 C CA . ALA A 1 196 ? 29.224 -6.826 -64.380 1.00 46.16 196 ALA A CA 1
ATOM 1565 C C . ALA A 1 196 ? 30.684 -7.283 -64.331 1.00 46.16 196 ALA A C 1
ATOM 1567 O O . ALA A 1 196 ? 31.301 -7.093 -63.256 1.00 46.16 196 ALA A O 1
#

Foldseek 3Di:
DLQDLCVPFDPCQQAPWDAFPVRDIDGNPADSLQKDFFFQAQAPDPQADNLRTGQQFLVSVVVSCVVCVQLADPVQVVCSVVSHFGFDDPSNCVVVVRCPVLHGFTWHWDCQLSASIIGTDGVSCVPDCDHNNVSCVVSCSVVSRNVLSVVLVVVCVVPVVSGGPTSVVSVVVVVVVVPPPDDDPPPPPPPDDDDD

pLDDT: mean 90.62, std 15.27, range [39.94, 98.69]

Radius of gyration: 20.89 Å; Cα contacts (8 Å, |Δi|>4): 287; chains: 1; bounding box: 46×35×82 Å